Protein AF-A0A2S9DHT3-F1 (afdb_monomer_lite)

Secondary structure (DSSP, 8-state):
----PPPP--------PPPPPP-TT--HHHHHHHHHHHHHH--SS-TTSTTSEEEEE--TTTTEES-HHHHHHHHHHHHT-----HHHHHHHHHTTSPPSBPPTT-B-TTS-B-BHHHHHHHHHHHHHHHHHHBTTTTS-B-HHHHHTSHHHHHHHHHHHHHHHHHHHHH-HHHHHHHHHGGGTT-BHHHHHHHHHHHHHHHHHS--EEEEEE--GGG-TTT---EEEEEE--EE-HHHHHHHHHHHHTTEEEEEEEEEEHHHHHHHHS-GGGS----GGGEEEE-EEE-TTSBEEEEEPTTS--SSTTHHHHS-TTSS-S--

pLDDT: mean 91.77, std 15.17, range [30.3, 98.94]

Sequence (323 aa):
MGSLVFPAAATSSASSTATTLERGNWAPRNFEAINALIAKHSSGNSPDDAAAAYAVFDWDNTSIINDVTDKLFLYQIDHLAYRLTPEEFAQNLVGTVPGGLFKESIVNDAKQRVSLEDIAADISADYTYLHANYQGLAGTKTLEEITSSPQFQDFKAKLYFLFEAIIDTHGKEIAYPWEIFFVDNMTEEEFRVLAQDSIRHQMGAEISKHAAQSPASLRGRAGVVSISYADGMRTVPEIYNLMHTFLDNGIDVYVVSAGFEPLVEAIASSPDYAYNVPVDKVFGLRLEQDPNGAYLPEYKKDYPFTYGSGKTGTHPQGNFRQA

Foldseek 3Di:
DDDDDDDDPPPPPPPPDQDAADPPPDDPVRSVVLRVVLVVQQDVDFLPDPPHAADEFAFAVTQKDHDLLVLLLLLCLLQVVFPDDLVRQLCLLPVLADWDWFDQPLAAPVSHTFTSVQLSVLLSVLNNVLQCDDPVHNHDDDSVRSCPDLSSLQNSFSVVSSLVSRCRGPNDLRNQLSSVQRLFQPFLVRVLVSLLVSQVVQQVDDFDKDKGWRDQVSLTRRGIHIDIDTTHMAGDPSSLSSQVSCSSSSYHYAYQYQHELSSSCSQCCDVVRNNNHPSLRTHYWDADADPVRGGHSHTDPPQFNSDDCSVVVVDSSDDPVPD

Radius of gyration: 24.49 Å; chains: 1; bounding box: 76×62×70 Å

Structure (mmCIF, N/CA/C/O backbone):
data_AF-A0A2S9DHT3-F1
#
_entry.id   AF-A0A2S9DHT3-F1
#
loop_
_atom_site.group_PDB
_atom_site.id
_atom_site.type_symbol
_atom_site.label_atom_id
_atom_site.label_alt_id
_atom_site.label_comp_id
_atom_site.label_asym_id
_atom_site.label_entity_id
_atom_site.label_seq_id
_atom_site.pdbx_PDB_ins_code
_atom_site.Cartn_x
_atom_site.Cartn_y
_atom_site.Cartn_z
_atom_site.occupancy
_atom_site.B_iso_or_equiv
_atom_site.auth_seq_id
_atom_site.auth_comp_id
_atom_site.auth_asym_id
_atom_site.auth_atom_id
_atom_site.pdbx_PDB_model_num
ATOM 1 N N . MET A 1 1 ? 52.725 -40.764 -48.353 1.00 45.00 1 MET A N 1
ATOM 2 C CA . MET A 1 1 ? 52.570 -39.443 -47.712 1.00 45.00 1 MET A CA 1
ATOM 3 C C . MET A 1 1 ? 51.546 -38.660 -48.510 1.00 45.00 1 MET A C 1
ATOM 5 O O . MET A 1 1 ? 51.807 -38.369 -49.666 1.00 45.00 1 MET A O 1
ATOM 9 N N . GLY A 1 2 ? 50.376 -38.404 -47.935 1.00 35.72 2 GLY A N 1
ATOM 10 C CA . GLY A 1 2 ? 49.313 -37.616 -48.556 1.00 35.72 2 GLY A CA 1
ATOM 11 C C . GLY A 1 2 ? 48.426 -37.074 -47.446 1.00 35.72 2 GLY A C 1
ATOM 12 O O . GLY A 1 2 ? 47.553 -37.785 -46.962 1.00 35.72 2 GLY A O 1
ATOM 13 N N . SER A 1 3 ? 48.739 -35.868 -46.972 1.00 35.28 3 SER A N 1
ATOM 14 C CA . SER A 1 3 ? 47.975 -35.187 -45.927 1.00 35.28 3 SER A CA 1
ATOM 15 C C . SER A 1 3 ? 46.661 -34.677 -46.509 1.00 35.28 3 SER A C 1
ATOM 17 O O . SER A 1 3 ? 46.666 -33.834 -47.404 1.00 35.28 3 SER A O 1
ATOM 19 N N . LEU A 1 4 ? 45.543 -35.185 -45.995 1.00 38.16 4 LEU A N 1
ATOM 20 C CA . LEU A 1 4 ? 44.221 -34.607 -46.210 1.00 38.16 4 LEU A CA 1
ATOM 21 C C . LEU A 1 4 ? 44.084 -33.378 -45.307 1.00 38.16 4 LEU A C 1
ATOM 23 O O . LEU A 1 4 ? 44.137 -33.480 -44.083 1.00 38.16 4 LEU A O 1
ATOM 27 N N . VAL A 1 5 ? 43.957 -32.213 -45.936 1.00 41.78 5 VAL A N 1
ATOM 28 C CA . VAL A 1 5 ? 43.677 -30.930 -45.289 1.00 41.78 5 VAL A CA 1
ATOM 29 C C . VAL A 1 5 ? 42.165 -30.832 -45.094 1.00 41.78 5 VAL A C 1
ATOM 31 O O . VAL A 1 5 ? 41.418 -30.853 -46.070 1.00 41.78 5 VAL A O 1
ATOM 34 N N . PHE A 1 6 ? 41.708 -30.734 -43.846 1.00 38.19 6 PHE A N 1
ATOM 35 C CA . PHE A 1 6 ? 40.321 -30.376 -43.543 1.00 38.19 6 PHE A CA 1
ATOM 36 C C . PHE A 1 6 ? 40.137 -28.861 -43.716 1.00 38.19 6 PHE A C 1
ATOM 38 O O . PHE A 1 6 ? 40.994 -28.101 -43.254 1.00 38.19 6 PHE A O 1
ATOM 45 N N . PRO A 1 7 ? 39.054 -28.389 -44.359 1.00 41.50 7 PRO A N 1
ATOM 46 C CA . PRO A 1 7 ? 38.774 -26.965 -44.425 1.00 41.50 7 PRO A CA 1
ATOM 47 C C . PRO A 1 7 ? 38.368 -26.469 -43.033 1.00 41.50 7 PRO A C 1
ATOM 49 O O . PRO A 1 7 ? 37.571 -27.100 -42.339 1.00 41.50 7 PRO A O 1
ATOM 52 N N . ALA A 1 8 ? 38.939 -25.337 -42.626 1.00 42.22 8 ALA A N 1
ATOM 53 C CA . ALA A 1 8 ? 38.552 -24.641 -41.410 1.00 42.22 8 ALA A CA 1
ATOM 54 C C . ALA A 1 8 ? 37.068 -24.256 -41.494 1.00 42.22 8 ALA A C 1
ATOM 56 O O . ALA A 1 8 ? 36.639 -23.617 -42.457 1.00 42.22 8 ALA A O 1
ATOM 57 N N . ALA A 1 9 ? 36.289 -24.656 -40.489 1.00 42.72 9 ALA A N 1
ATOM 58 C CA . ALA A 1 9 ? 34.923 -24.191 -40.322 1.00 42.72 9 ALA A CA 1
ATOM 59 C C . ALA A 1 9 ? 34.954 -22.672 -40.114 1.00 42.72 9 ALA A C 1
ATOM 61 O O . ALA A 1 9 ? 35.518 -22.182 -39.137 1.00 42.72 9 ALA A O 1
ATOM 62 N N . ALA A 1 10 ? 34.375 -21.930 -41.057 1.00 42.06 10 ALA A N 1
ATOM 63 C CA . ALA A 1 10 ? 34.116 -20.513 -40.885 1.00 42.06 10 ALA A CA 1
ATOM 64 C C . ALA A 1 10 ? 33.125 -20.354 -39.726 1.00 42.06 10 ALA A C 1
ATOM 66 O O . ALA A 1 10 ? 31.969 -20.770 -39.821 1.00 42.06 10 ALA A O 1
ATOM 67 N N . THR A 1 11 ? 33.583 -19.777 -38.619 1.00 40.53 11 THR A N 1
ATOM 68 C CA . THR A 1 11 ? 32.707 -19.292 -37.560 1.00 40.53 11 THR A CA 1
ATOM 69 C C . THR A 1 11 ? 31.872 -18.152 -38.131 1.00 40.53 11 THR A C 1
ATOM 71 O O . THR A 1 11 ? 32.338 -17.030 -38.309 1.00 40.53 11 THR A O 1
ATOM 74 N N . SER A 1 12 ? 30.621 -18.463 -38.455 1.00 39.94 12 SER A N 1
ATOM 75 C CA . SER A 1 12 ? 29.569 -17.475 -38.651 1.00 39.94 12 SER A CA 1
ATOM 76 C C . SER A 1 12 ? 29.395 -16.717 -37.335 1.00 39.94 12 SER A C 1
ATOM 78 O O . SER A 1 12 ? 28.713 -17.200 -36.432 1.00 39.94 12 SER A O 1
ATOM 80 N N . SER A 1 13 ? 30.004 -15.539 -37.206 1.00 42.75 13 SER A N 1
ATOM 81 C CA . SER A 1 13 ? 29.553 -14.557 -36.225 1.00 42.75 13 SER A CA 1
ATOM 82 C C . SER A 1 13 ? 28.155 -14.120 -36.653 1.00 42.75 13 SER A C 1
ATOM 84 O O . SER A 1 13 ? 28.008 -13.290 -37.554 1.00 42.75 13 SER A O 1
ATOM 86 N N . ALA A 1 14 ? 27.127 -14.728 -36.064 1.00 43.25 14 ALA A N 1
ATOM 87 C CA . ALA A 1 14 ? 25.782 -14.198 -36.164 1.00 43.25 14 ALA A CA 1
ATOM 88 C C . ALA A 1 14 ? 25.830 -12.785 -35.572 1.00 43.25 14 ALA A C 1
ATOM 90 O O . ALA A 1 14 ? 25.996 -12.609 -34.369 1.00 43.25 14 ALA A O 1
ATOM 91 N N . SER A 1 15 ? 25.764 -11.772 -36.433 1.00 44.31 15 SER A N 1
ATOM 92 C CA . SER A 1 15 ? 25.418 -10.426 -36.005 1.00 44.31 15 SER A CA 1
ATOM 93 C C . SER A 1 15 ? 23.963 -10.513 -35.564 1.00 44.31 15 SER A C 1
ATOM 95 O O . SER A 1 15 ? 23.058 -10.452 -36.394 1.00 44.31 15 SER A O 1
ATOM 97 N N . SER A 1 16 ? 23.734 -10.766 -34.274 1.00 53.56 16 SER A N 1
ATOM 98 C CA . SER A 1 16 ? 22.411 -10.602 -33.690 1.00 53.56 16 SER A CA 1
ATOM 99 C C . SER A 1 16 ? 22.098 -9.114 -33.775 1.00 53.56 16 SER A C 1
ATOM 101 O O . SER A 1 16 ? 22.696 -8.294 -33.078 1.00 53.56 16 SER A O 1
ATOM 103 N N . THR A 1 17 ? 21.231 -8.737 -34.706 1.00 61.59 17 THR A N 1
ATOM 104 C CA . THR A 1 17 ? 20.654 -7.397 -34.716 1.00 61.59 17 THR A CA 1
ATOM 105 C C . THR A 1 17 ? 19.942 -7.204 -33.384 1.00 61.59 17 THR A C 1
ATOM 107 O O . THR A 1 17 ? 19.055 -7.995 -33.073 1.00 61.59 17 THR A O 1
ATOM 110 N N . ALA A 1 18 ? 20.364 -6.202 -32.610 1.00 70.12 18 ALA A N 1
ATOM 111 C CA . ALA A 1 18 ? 19.770 -5.869 -31.320 1.00 70.12 18 ALA A CA 1
ATOM 112 C C . ALA A 1 18 ? 18.237 -5.807 -31.429 1.00 70.12 18 ALA A C 1
ATOM 114 O O . ALA A 1 18 ? 17.707 -5.145 -32.332 1.00 70.12 18 ALA A O 1
ATOM 115 N N . THR A 1 19 ? 17.528 -6.499 -30.533 1.00 82.12 19 THR A N 1
ATOM 116 C CA . THR A 1 19 ? 16.064 -6.428 -30.467 1.00 82.12 19 THR A CA 1
ATOM 117 C C . THR A 1 19 ? 15.678 -4.981 -30.181 1.00 82.12 19 THR A C 1
ATOM 119 O O . THR A 1 19 ? 16.232 -4.343 -29.287 1.00 82.12 19 THR A O 1
ATOM 122 N N . THR A 1 20 ? 14.780 -4.429 -30.992 1.00 87.25 20 THR A N 1
ATOM 123 C CA . THR A 1 20 ? 14.405 -3.013 -30.923 1.00 87.25 20 THR A CA 1
ATOM 124 C C . THR A 1 20 ? 13.173 -2.843 -30.044 1.00 87.25 20 THR A C 1
ATOM 126 O O . THR A 1 20 ? 12.223 -3.613 -30.173 1.00 87.25 20 THR A O 1
ATOM 129 N N . LEU A 1 21 ? 13.178 -1.808 -29.203 1.00 95.88 21 LEU A N 1
ATOM 130 C CA . LEU A 1 21 ? 12.042 -1.439 -28.358 1.00 95.88 21 LEU A CA 1
ATOM 131 C C . LEU A 1 21 ? 10.796 -1.163 -29.215 1.00 95.88 21 LEU A C 1
ATOM 133 O O . LEU A 1 21 ? 10.888 -0.499 -30.254 1.00 95.88 21 LEU A O 1
ATOM 137 N N . GLU A 1 22 ? 9.618 -1.595 -28.769 1.00 96.44 22 GLU A N 1
ATOM 138 C CA . GLU A 1 22 ? 8.372 -1.251 -29.453 1.00 96.44 22 GLU A CA 1
ATOM 139 C C . GLU A 1 22 ? 8.061 0.246 -29.332 1.00 96.44 22 GLU A C 1
ATOM 141 O O . GLU A 1 22 ? 8.331 0.897 -28.320 1.00 96.44 22 GLU A O 1
ATOM 146 N N . ARG A 1 23 ? 7.461 0.831 -30.380 1.00 95.75 23 ARG A N 1
ATOM 147 C CA . ARG A 1 23 ? 7.225 2.283 -30.421 1.00 95.75 23 ARG A CA 1
ATOM 148 C C . ARG A 1 23 ? 6.344 2.763 -29.266 1.00 95.75 23 ARG A C 1
ATOM 150 O O . ARG A 1 23 ? 6.659 3.816 -28.701 1.00 95.75 23 ARG A O 1
ATOM 157 N N . GLY A 1 24 ? 5.269 2.026 -28.965 1.00 95.31 24 GLY A N 1
ATOM 158 C CA . GLY A 1 24 ? 4.274 2.353 -27.938 1.00 95.31 24 GLY A CA 1
ATOM 159 C C . GLY A 1 24 ? 3.865 3.831 -27.920 1.00 95.31 24 GLY A C 1
ATOM 160 O O . GLY A 1 24 ? 3.884 4.515 -28.949 1.00 95.31 24 GLY A O 1
ATOM 161 N N . ASN A 1 25 ? 3.566 4.342 -26.726 1.00 97.50 25 ASN A N 1
ATOM 162 C CA . ASN A 1 25 ? 3.315 5.762 -26.468 1.00 97.50 25 ASN A CA 1
ATOM 163 C C . ASN A 1 25 ? 4.552 6.531 -25.971 1.00 97.50 25 ASN A C 1
ATOM 165 O O . ASN A 1 25 ? 4.426 7.632 -25.432 1.00 97.50 25 ASN A O 1
ATOM 169 N N . TRP A 1 26 ? 5.766 5.998 -26.154 1.00 98.00 26 TRP A N 1
ATOM 170 C CA . TRP A 1 26 ? 6.989 6.686 -25.734 1.00 98.00 26 TRP A CA 1
ATOM 171 C C . TRP A 1 26 ? 7.091 8.092 -26.353 1.00 98.00 26 TRP A C 1
ATOM 173 O O . TRP A 1 26 ? 6.841 8.290 -27.548 1.00 98.00 26 TRP A O 1
ATOM 183 N N . ALA A 1 27 ? 7.537 9.089 -25.587 1.00 98.06 27 ALA A N 1
ATOM 184 C CA . ALA A 1 27 ? 7.920 10.373 -26.175 1.00 98.06 27 ALA A CA 1
ATOM 185 C C . ALA A 1 27 ? 9.056 10.148 -27.200 1.00 98.06 27 ALA A C 1
ATOM 187 O O . ALA A 1 27 ? 9.973 9.381 -26.891 1.00 98.06 27 ALA A O 1
ATOM 188 N N . PRO A 1 28 ? 9.055 10.797 -28.386 1.00 97.75 28 PRO A N 1
ATOM 189 C CA . PRO A 1 28 ? 10.033 10.512 -29.445 1.00 97.75 28 PRO A CA 1
ATOM 190 C C . PRO A 1 28 ? 11.491 10.539 -28.967 1.00 97.75 28 PRO A C 1
ATOM 192 O O . PRO A 1 28 ? 12.249 9.609 -29.218 1.00 97.75 28 PRO A O 1
ATOM 195 N N . ARG A 1 29 ? 11.848 11.552 -28.168 1.00 98.06 29 ARG A N 1
ATOM 196 C CA . ARG A 1 29 ? 13.190 11.684 -27.588 1.00 98.06 29 ARG A CA 1
ATOM 197 C C . ARG A 1 29 ? 13.554 10.531 -26.644 1.00 98.06 29 ARG A C 1
ATOM 199 O O . ARG A 1 29 ? 14.702 10.101 -26.642 1.00 98.06 29 ARG A O 1
ATOM 206 N N . ASN A 1 30 ? 12.606 10.046 -25.840 1.00 97.56 30 ASN A N 1
ATOM 207 C CA . ASN A 1 30 ? 12.852 8.937 -24.914 1.00 97.56 30 ASN A CA 1
ATOM 208 C C . ASN A 1 30 ? 13.044 7.635 -25.689 1.00 97.56 30 ASN A C 1
ATOM 210 O O . ASN A 1 30 ? 13.981 6.899 -25.410 1.00 97.56 30 ASN A O 1
ATOM 214 N N . PHE A 1 31 ? 12.213 7.399 -26.706 1.00 97.88 31 PHE A N 1
ATOM 215 C CA . PHE A 1 31 ? 12.336 6.237 -27.581 1.00 97.88 31 PHE A CA 1
ATOM 216 C C . PHE A 1 31 ? 13.717 6.168 -28.254 1.00 97.88 31 PHE A C 1
ATOM 218 O O . PHE A 1 31 ? 14.374 5.129 -28.224 1.00 97.88 31 PHE A O 1
ATOM 225 N N . GLU A 1 32 ? 14.190 7.283 -28.819 1.00 96.88 32 GLU A N 1
ATOM 226 C CA . GLU A 1 32 ? 15.522 7.367 -29.434 1.00 96.88 32 GLU A CA 1
ATOM 227 C C . GLU A 1 32 ? 16.643 7.131 -28.414 1.00 96.88 32 GLU A C 1
ATOM 229 O O . GLU A 1 32 ? 17.561 6.351 -28.668 1.00 96.88 32 GLU A O 1
ATOM 234 N N . ALA A 1 33 ? 16.557 7.769 -27.243 1.00 97.44 33 ALA A N 1
ATOM 235 C CA . ALA A 1 33 ? 17.568 7.639 -26.199 1.00 97.44 33 ALA A CA 1
ATOM 236 C C . ALA A 1 33 ? 17.661 6.208 -25.645 1.00 97.44 33 ALA A C 1
ATOM 238 O O . ALA A 1 33 ? 18.766 5.706 -25.447 1.00 97.44 33 ALA A O 1
ATOM 239 N N . ILE A 1 34 ? 16.523 5.542 -25.429 1.00 97.38 34 ILE A N 1
ATOM 240 C CA . ILE A 1 34 ? 16.481 4.166 -24.923 1.00 97.38 34 ILE A CA 1
ATOM 241 C C . ILE A 1 34 ? 17.065 3.197 -25.957 1.00 97.38 34 ILE A C 1
ATOM 243 O O . ILE A 1 34 ? 17.921 2.390 -25.610 1.00 97.38 34 ILE A O 1
ATOM 247 N N . ASN A 1 35 ? 16.693 3.311 -27.236 1.00 96.44 35 ASN A N 1
ATOM 248 C CA . ASN A 1 35 ? 17.276 2.460 -28.279 1.00 96.44 35 ASN A CA 1
ATOM 249 C C . ASN A 1 35 ? 18.788 2.685 -28.438 1.00 96.44 35 ASN A C 1
ATOM 251 O O . ASN A 1 35 ? 19.538 1.728 -28.628 1.00 96.44 35 ASN A O 1
ATOM 255 N N . ALA A 1 36 ? 19.263 3.928 -28.306 1.00 95.50 36 ALA A N 1
ATOM 256 C CA . ALA A 1 36 ? 20.696 4.214 -28.300 1.00 95.50 36 ALA A CA 1
ATOM 257 C C . ALA A 1 36 ? 21.413 3.589 -27.087 1.00 95.50 36 ALA A C 1
ATOM 259 O O . ALA A 1 36 ? 22.537 3.105 -27.225 1.00 95.50 36 ALA A O 1
ATOM 260 N N . LEU A 1 37 ? 20.770 3.571 -25.913 1.00 95.75 37 LEU A N 1
ATOM 261 C CA . LEU A 1 37 ? 21.280 2.900 -24.716 1.00 95.75 37 LEU A CA 1
ATOM 262 C C . LEU A 1 37 ? 21.372 1.382 -24.929 1.00 95.75 37 LEU A C 1
ATOM 264 O O . LEU A 1 37 ? 22.429 0.811 -24.667 1.00 95.75 37 LEU A O 1
ATOM 268 N N . ILE A 1 38 ? 20.322 0.756 -25.471 1.00 95.00 38 ILE A N 1
ATOM 269 C CA . ILE A 1 38 ? 20.299 -0.680 -25.798 1.00 95.00 38 ILE A CA 1
ATOM 270 C C . ILE A 1 38 ? 21.429 -1.017 -26.769 1.00 95.00 38 ILE A C 1
ATOM 272 O O . ILE A 1 38 ? 22.255 -1.877 -26.480 1.00 95.00 38 ILE A O 1
ATOM 276 N N . ALA A 1 39 ? 21.537 -0.289 -27.883 1.00 93.56 39 ALA A N 1
ATOM 277 C CA . ALA A 1 39 ? 22.569 -0.535 -28.888 1.00 93.56 39 ALA A CA 1
ATOM 278 C C . ALA A 1 39 ? 23.996 -0.389 -28.330 1.00 93.56 39 ALA A C 1
ATOM 280 O O . ALA A 1 39 ? 24.906 -1.092 -28.761 1.00 93.56 39 ALA A O 1
ATOM 281 N N . LYS A 1 40 ? 24.199 0.522 -27.370 1.00 93.81 40 LYS A N 1
ATOM 282 C CA . LYS A 1 40 ? 25.499 0.747 -26.730 1.00 93.81 40 LYS A CA 1
ATOM 283 C C . LYS A 1 40 ? 25.888 -0.365 -25.750 1.00 93.81 40 LYS A C 1
ATOM 285 O O . LYS A 1 40 ? 27.079 -0.633 -25.609 1.00 93.81 40 LYS A O 1
ATOM 290 N N . HIS A 1 41 ? 24.918 -0.943 -25.043 1.00 92.44 41 HIS A N 1
ATOM 291 C CA . HIS A 1 41 ? 25.158 -1.879 -23.937 1.00 92.44 41 HIS A CA 1
ATOM 292 C C . HIS A 1 41 ? 24.807 -3.338 -24.256 1.00 92.44 41 HIS A C 1
ATOM 294 O O . HIS A 1 41 ? 25.155 -4.218 -23.473 1.00 92.44 41 HIS A O 1
ATOM 300 N N . SER A 1 42 ? 24.192 -3.600 -25.412 1.00 89.06 42 SER A N 1
ATOM 301 C CA . SER A 1 42 ? 23.973 -4.945 -25.937 1.00 89.06 42 SER A CA 1
ATOM 302 C C . SER A 1 42 ? 25.304 -5.682 -26.045 1.00 89.06 42 SER A C 1
ATOM 304 O O . SER A 1 42 ? 26.200 -5.261 -26.780 1.00 89.06 42 SER A O 1
ATOM 306 N N . SER A 1 43 ? 25.435 -6.786 -25.316 1.00 79.12 43 SER A N 1
ATOM 307 C CA . SER A 1 43 ? 26.715 -7.486 -25.170 1.00 79.12 43 SER A CA 1
ATOM 308 C C . SER A 1 43 ? 26.745 -8.867 -25.830 1.00 79.12 43 SER A C 1
ATOM 310 O O . SER A 1 43 ? 27.815 -9.463 -25.928 1.00 79.12 43 SER A O 1
ATOM 312 N N . GLY A 1 44 ? 25.599 -9.375 -26.306 1.00 76.12 44 GLY A N 1
ATOM 313 C CA . GLY A 1 44 ? 25.459 -10.745 -26.824 1.00 76.12 44 GLY A CA 1
ATOM 314 C C . GLY A 1 44 ? 25.661 -11.841 -25.765 1.00 76.12 44 GLY A C 1
ATOM 315 O O . GLY A 1 44 ? 25.547 -13.021 -26.090 1.00 76.12 44 GLY A O 1
ATOM 316 N N . ASN A 1 45 ? 25.964 -11.451 -24.524 1.00 79.44 45 ASN A N 1
ATOM 317 C CA . ASN A 1 45 ? 26.048 -12.315 -23.355 1.00 79.44 45 ASN A CA 1
ATOM 318 C C . ASN A 1 45 ? 24.643 -12.657 -22.843 1.00 79.44 45 ASN A C 1
ATOM 320 O O . ASN A 1 45 ? 23.665 -11.991 -23.193 1.00 79.44 45 ASN A O 1
ATOM 324 N N . SER A 1 46 ? 24.556 -13.664 -21.974 1.00 86.19 46 SER A N 1
ATOM 325 C CA . SER A 1 46 ? 23.343 -13.883 -21.188 1.00 86.19 46 SER A CA 1
ATOM 326 C C . SER A 1 46 ? 23.125 -12.688 -20.250 1.00 86.19 46 SER A C 1
ATOM 328 O O . SER A 1 46 ? 24.108 -12.188 -19.696 1.00 86.19 46 SER A O 1
ATOM 330 N N . PRO A 1 47 ? 21.881 -12.234 -20.006 1.00 84.19 47 PRO A N 1
ATOM 331 C CA . PRO A 1 47 ? 21.623 -11.219 -18.983 1.00 84.19 47 PRO A CA 1
ATOM 332 C C . PRO A 1 47 ? 22.081 -11.663 -17.581 1.00 84.19 47 PRO A C 1
ATOM 334 O O . PRO A 1 47 ? 22.409 -10.815 -16.765 1.00 84.19 47 PRO A O 1
ATOM 337 N N . ASP A 1 48 ? 22.197 -12.969 -17.317 1.00 84.25 48 ASP A N 1
ATOM 338 C CA . ASP A 1 48 ? 22.691 -13.499 -16.034 1.00 84.25 48 ASP A CA 1
ATOM 339 C C . ASP A 1 48 ? 24.228 -13.491 -15.899 1.00 84.25 48 ASP A C 1
ATOM 341 O O . ASP A 1 48 ? 24.772 -13.850 -14.848 1.00 84.25 48 ASP A O 1
ATOM 345 N N . ASP A 1 49 ? 24.963 -13.128 -16.956 1.00 85.12 49 ASP A N 1
ATOM 346 C CA . ASP A 1 49 ? 26.422 -13.086 -16.905 1.00 85.12 49 ASP A CA 1
ATOM 347 C C . ASP A 1 49 ? 26.904 -11.932 -16.017 1.00 85.12 49 ASP A C 1
ATOM 349 O O . ASP A 1 49 ? 26.481 -10.789 -16.154 1.00 85.12 49 ASP A O 1
ATOM 353 N N . ALA A 1 50 ? 27.896 -12.184 -15.157 1.00 81.50 50 ALA A N 1
ATOM 354 C CA . ALA A 1 50 ? 28.432 -11.166 -14.241 1.00 81.50 50 ALA A CA 1
ATOM 355 C C . ALA A 1 50 ? 29.018 -9.922 -14.947 1.00 81.50 50 ALA A C 1
ATOM 357 O O . ALA A 1 50 ? 29.200 -8.880 -14.323 1.00 81.50 50 ALA A O 1
ATOM 358 N N . ALA A 1 51 ? 29.345 -10.038 -16.238 1.00 82.94 51 ALA A N 1
ATOM 359 C CA . ALA A 1 51 ? 29.836 -8.943 -17.071 1.00 82.94 51 ALA A CA 1
ATOM 360 C C . ALA A 1 51 ? 28.725 -8.223 -17.863 1.00 82.94 51 ALA A C 1
ATOM 362 O O . ALA A 1 51 ? 29.027 -7.263 -18.576 1.00 82.94 51 ALA A O 1
ATOM 363 N N . ALA A 1 52 ? 27.473 -8.685 -17.780 1.00 88.19 52 ALA A N 1
ATOM 364 C CA . ALA A 1 52 ? 26.336 -8.042 -18.421 1.00 88.19 52 ALA A CA 1
ATOM 365 C C . ALA A 1 52 ? 26.079 -6.660 -17.802 1.00 88.19 52 ALA A C 1
ATOM 367 O O . ALA A 1 52 ? 26.276 -6.429 -16.605 1.00 88.19 52 ALA A O 1
ATOM 368 N N . ALA A 1 53 ? 25.640 -5.716 -18.637 1.00 93.62 53 ALA A N 1
ATOM 369 C CA . ALA A 1 53 ? 25.057 -4.481 -18.127 1.00 93.62 53 ALA A CA 1
ATOM 370 C C . ALA A 1 53 ? 23.727 -4.806 -17.436 1.00 93.62 53 ALA A C 1
ATOM 372 O O . ALA A 1 53 ? 23.102 -5.806 -17.767 1.00 93.62 53 ALA A O 1
ATOM 373 N N . TYR A 1 54 ? 23.269 -3.950 -16.525 1.00 94.50 54 TYR A N 1
ATOM 374 C CA . TYR A 1 54 ? 21.965 -4.109 -15.888 1.00 94.50 54 TYR A CA 1
ATOM 375 C C . TYR A 1 54 ? 21.213 -2.781 -15.805 1.00 94.50 54 TYR A C 1
ATOM 377 O O . TYR A 1 54 ? 21.811 -1.700 -15.824 1.00 94.50 54 TYR A O 1
ATOM 385 N N . ALA A 1 55 ? 19.895 -2.875 -15.687 1.00 95.75 55 ALA A N 1
ATOM 386 C CA . ALA A 1 55 ? 18.983 -1.781 -15.418 1.00 95.75 55 ALA A CA 1
ATOM 387 C C . ALA A 1 55 ? 18.202 -2.059 -14.131 1.00 95.75 55 ALA A C 1
ATOM 389 O O . ALA A 1 55 ? 17.877 -3.203 -13.818 1.00 95.75 55 ALA A O 1
ATOM 390 N N . VAL A 1 56 ? 17.902 -0.997 -13.388 1.00 96.19 56 VAL A N 1
ATOM 391 C CA . VAL A 1 56 ? 17.104 -1.063 -12.162 1.00 96.19 56 VAL A CA 1
ATOM 392 C C . VAL A 1 56 ? 15.850 -0.232 -12.360 1.00 96.19 56 VAL A C 1
ATOM 394 O O . VAL A 1 56 ? 15.935 0.925 -12.777 1.00 96.19 56 VAL A O 1
ATOM 397 N N . PHE A 1 57 ? 14.705 -0.817 -12.037 1.00 97.69 57 PHE A N 1
ATOM 398 C CA . PHE A 1 57 ? 13.403 -0.176 -12.102 1.00 97.69 57 PHE A CA 1
ATOM 399 C C . PHE A 1 57 ? 12.825 -0.035 -10.700 1.00 97.69 57 PHE A C 1
ATOM 401 O O . PHE A 1 57 ? 12.892 -0.953 -9.886 1.00 97.69 57 PHE A O 1
ATOM 408 N N . ASP A 1 58 ? 12.234 1.123 -10.428 1.00 97.88 58 ASP A N 1
ATOM 409 C CA . ASP A 1 58 ? 11.250 1.212 -9.357 1.00 97.88 58 ASP A CA 1
ATOM 410 C C . ASP A 1 58 ? 9.949 0.533 -9.802 1.00 97.88 58 ASP A C 1
ATOM 412 O O . ASP A 1 58 ? 9.701 0.382 -11.005 1.00 97.88 58 ASP A O 1
ATOM 416 N N . TRP A 1 59 ? 9.113 0.135 -8.851 1.00 98.19 59 TRP A N 1
ATOM 417 C CA . TRP A 1 59 ? 7.866 -0.550 -9.158 1.00 98.19 59 TRP A CA 1
ATOM 418 C C . TRP A 1 59 ? 6.694 0.422 -9.256 1.00 98.19 59 TRP A C 1
ATOM 420 O O . TRP A 1 59 ? 6.219 0.737 -10.353 1.00 98.19 59 TRP A O 1
ATOM 430 N N . ASP A 1 60 ? 6.273 0.946 -8.116 1.00 97.50 60 ASP A N 1
ATOM 431 C CA . ASP A 1 60 ? 5.076 1.761 -7.979 1.00 97.50 60 ASP A CA 1
ATOM 432 C C . ASP A 1 60 ? 5.225 3.110 -8.692 1.00 97.50 60 ASP A C 1
ATOM 434 O O . ASP A 1 60 ? 6.267 3.769 -8.627 1.00 97.50 60 ASP A O 1
ATOM 438 N N . ASN A 1 61 ? 4.195 3.506 -9.448 1.00 97.00 61 ASN A N 1
ATOM 439 C CA . ASN A 1 61 ? 4.183 4.705 -10.302 1.00 97.00 61 ASN A CA 1
ATOM 440 C C . ASN A 1 61 ? 5.362 4.842 -11.295 1.00 97.00 61 ASN A C 1
ATOM 442 O O . ASN A 1 61 ? 5.590 5.923 -11.846 1.00 97.00 61 ASN A O 1
ATOM 446 N N . THR A 1 62 ? 6.104 3.759 -11.542 1.00 97.50 62 THR A N 1
ATOM 447 C CA . THR A 1 62 ? 7.225 3.705 -12.493 1.00 97.50 62 THR A CA 1
ATOM 448 C C . THR A 1 62 ? 7.031 2.571 -13.487 1.00 97.50 62 THR A C 1
ATOM 450 O O . THR A 1 62 ? 6.991 2.808 -14.693 1.00 97.50 62 THR A O 1
ATOM 453 N N . SER A 1 63 ? 6.886 1.347 -12.980 1.00 98.50 63 SER A N 1
ATOM 454 C CA . SER A 1 63 ? 6.636 0.150 -13.781 1.00 98.50 63 SER A CA 1
ATOM 455 C C . SER A 1 63 ? 5.150 -0.116 -13.979 1.00 98.50 63 SER A C 1
ATOM 457 O O . SER A 1 63 ? 4.757 -0.605 -15.039 1.00 98.50 63 SER A O 1
ATOM 459 N N . ILE A 1 64 ? 4.328 0.249 -12.996 1.00 98.31 64 ILE A N 1
ATOM 460 C CA . ILE A 1 64 ? 2.864 0.167 -13.030 1.00 98.31 64 ILE A CA 1
ATOM 461 C C . ILE A 1 64 ? 2.230 1.554 -12.846 1.00 98.31 64 ILE A C 1
ATOM 463 O O . ILE A 1 64 ? 2.880 2.503 -12.405 1.00 98.31 64 ILE A O 1
ATOM 467 N N . ILE A 1 65 ? 0.946 1.677 -13.188 1.00 97.38 65 ILE A N 1
ATOM 468 C CA . ILE A 1 65 ? 0.122 2.836 -12.824 1.00 97.38 65 ILE A CA 1
ATOM 469 C C . ILE A 1 65 ? -0.393 2.637 -11.399 1.00 97.38 65 ILE A C 1
ATOM 471 O O . ILE A 1 65 ? -1.015 1.608 -11.127 1.00 97.38 65 ILE A O 1
ATOM 475 N N . ASN A 1 66 ? -0.230 3.666 -10.561 1.00 96.50 66 ASN A N 1
ATOM 476 C CA . ASN A 1 66 ? -0.516 3.671 -9.125 1.00 96.50 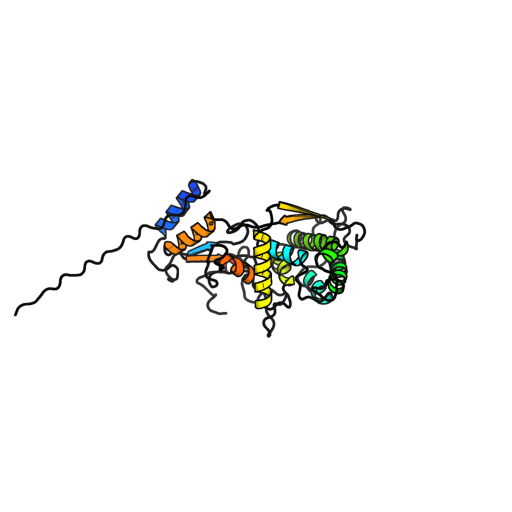66 ASN A CA 1
ATOM 477 C C . ASN A 1 66 ? 0.424 2.742 -8.332 1.00 96.50 66 ASN A C 1
ATOM 479 O O . ASN A 1 66 ? 1.485 2.360 -8.828 1.00 96.50 66 ASN A O 1
ATOM 483 N N . ASP A 1 67 ? 0.077 2.485 -7.073 1.00 96.81 67 ASP A N 1
ATOM 484 C CA . ASP A 1 67 ? 0.925 1.835 -6.075 1.00 96.81 67 ASP A CA 1
ATOM 485 C C . ASP A 1 67 ? 0.260 0.554 -5.557 1.00 96.81 67 ASP A C 1
ATOM 487 O O . ASP A 1 67 ? -0.898 0.584 -5.131 1.00 96.81 67 ASP A O 1
ATOM 491 N N . VAL A 1 68 ? 0.971 -0.572 -5.647 1.00 97.75 68 VAL A N 1
ATOM 492 C CA . VAL A 1 68 ?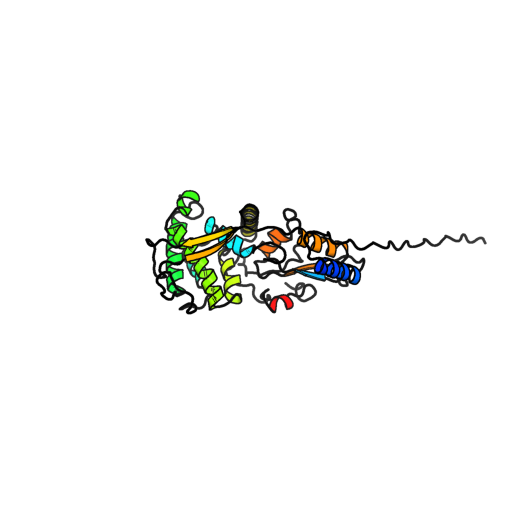 0.475 -1.896 -5.256 1.00 97.75 68 VAL A CA 1
ATOM 493 C C . VAL A 1 68 ? 0.349 -2.035 -3.737 1.00 97.75 68 VAL A C 1
ATOM 495 O O . VAL A 1 68 ? -0.553 -2.732 -3.271 1.00 97.75 68 VAL A O 1
ATOM 498 N N . THR A 1 69 ? 1.196 -1.348 -2.967 1.00 96.75 69 THR A N 1
ATOM 499 C CA . THR A 1 69 ? 1.187 -1.371 -1.498 1.00 96.75 69 THR A CA 1
ATOM 500 C C . THR A 1 69 ? -0.001 -0.574 -0.968 1.00 96.75 69 THR A C 1
ATOM 502 O O . THR A 1 69 ? -0.802 -1.132 -0.214 1.00 96.75 69 THR A O 1
ATOM 505 N N . ASP A 1 70 ? -0.235 0.639 -1.488 1.00 96.31 70 ASP A N 1
ATOM 506 C CA . ASP A 1 70 ? -1.446 1.422 -1.182 1.00 96.31 70 ASP A CA 1
ATOM 507 C C . ASP A 1 70 ? -2.721 0.608 -1.488 1.00 96.31 70 ASP A C 1
ATOM 509 O O . ASP A 1 70 ? -3.732 0.678 -0.786 1.00 96.31 70 ASP A O 1
ATOM 513 N N . LYS A 1 71 ? -2.694 -0.156 -2.587 1.00 97.56 71 LYS A N 1
ATOM 514 C CA . LYS A 1 71 ? -3.819 -0.978 -3.060 1.00 97.56 71 LYS A CA 1
ATOM 515 C C . LYS A 1 71 ? -4.065 -2.193 -2.183 1.00 97.56 71 LYS A C 1
ATOM 517 O O . LYS A 1 71 ? -5.229 -2.507 -1.928 1.00 97.56 71 LYS A O 1
ATOM 522 N N . LEU A 1 72 ? -3.009 -2.825 -1.678 1.00 98.44 72 LEU A N 1
ATOM 523 C CA . LEU A 1 72 ? -3.118 -3.836 -0.634 1.00 98.44 72 LEU A CA 1
ATOM 524 C C . LEU A 1 72 ? -3.713 -3.244 0.645 1.00 98.44 72 LEU A C 1
ATOM 526 O O . LEU A 1 72 ? -4.647 -3.833 1.183 1.00 98.44 72 LEU A O 1
ATOM 530 N N . PHE A 1 73 ? -3.233 -2.084 1.094 1.00 98.19 73 PHE A N 1
ATOM 531 C CA . PHE A 1 73 ? -3.735 -1.441 2.306 1.00 98.19 73 PHE A CA 1
ATOM 532 C C . PHE A 1 73 ? -5.239 -1.152 2.204 1.00 98.19 73 PHE A C 1
ATOM 534 O O . PHE A 1 73 ? -6.019 -1.549 3.073 1.00 98.19 73 PHE A O 1
ATOM 541 N N . LEU A 1 74 ? -5.680 -0.568 1.084 1.00 97.56 74 LEU A N 1
ATOM 542 C CA . LEU A 1 74 ? -7.101 -0.362 0.804 1.00 97.56 74 LEU A CA 1
ATOM 543 C C . LEU A 1 74 ? -7.885 -1.679 0.741 1.00 97.56 74 LEU A C 1
ATOM 545 O O . LEU A 1 74 ? -8.968 -1.775 1.317 1.00 97.56 74 LEU A O 1
ATOM 549 N N . TYR A 1 75 ? -7.338 -2.703 0.082 1.00 98.56 75 TYR A N 1
ATOM 550 C CA . TYR A 1 75 ? -7.983 -4.010 -0.019 1.00 98.56 75 TYR A CA 1
ATOM 551 C C . TYR A 1 75 ? -8.176 -4.658 1.357 1.00 98.56 75 TYR A C 1
ATOM 553 O O . TYR A 1 75 ? -9.264 -5.160 1.645 1.00 98.56 75 TYR A O 1
ATOM 561 N N . GLN A 1 76 ? -7.160 -4.611 2.225 1.00 98.56 76 GLN A N 1
ATOM 562 C CA . GLN A 1 76 ? -7.248 -5.133 3.587 1.00 98.56 76 GLN A CA 1
ATOM 563 C C . GLN A 1 76 ? -8.313 -4.409 4.404 1.00 98.56 76 GLN A C 1
ATOM 565 O O . GLN A 1 76 ? -9.088 -5.074 5.092 1.00 98.56 76 GLN A O 1
ATOM 570 N N . ILE A 1 77 ? -8.394 -3.080 4.281 1.00 98.44 77 ILE A N 1
ATOM 571 C CA . ILE A 1 77 ? -9.447 -2.287 4.921 1.00 98.44 77 ILE A CA 1
ATOM 572 C C . ILE A 1 77 ? -10.815 -2.753 4.430 1.00 98.44 77 ILE A C 1
ATOM 574 O O . ILE A 1 77 ? -11.663 -3.100 5.247 1.00 98.44 77 ILE A O 1
ATOM 578 N N . ASP A 1 78 ? -11.012 -2.829 3.113 1.00 98.06 78 ASP A N 1
ATOM 579 C CA . ASP A 1 78 ? -12.315 -3.121 2.511 1.00 98.06 78 ASP A CA 1
ATOM 580 C C . ASP A 1 78 ? -12.805 -4.556 2.711 1.00 98.06 78 ASP A C 1
ATOM 582 O O . ASP A 1 78 ? -14.012 -4.800 2.699 1.00 98.06 78 ASP A O 1
ATOM 586 N N . HIS A 1 79 ? -11.890 -5.492 2.958 1.00 98.62 79 HIS A N 1
ATOM 587 C CA . HIS A 1 79 ? -12.207 -6.907 3.163 1.00 98.62 79 HIS A CA 1
ATOM 588 C C . HIS A 1 79 ? -12.020 -7.366 4.614 1.00 98.62 79 HIS A C 1
ATOM 590 O O . HIS A 1 79 ? -12.297 -8.529 4.924 1.00 98.62 79 HIS A O 1
ATOM 596 N N . LEU A 1 80 ? -11.570 -6.466 5.500 1.00 98.50 80 LEU A N 1
ATOM 597 C CA . LEU A 1 80 ? -11.160 -6.763 6.876 1.00 98.50 80 LEU A CA 1
ATOM 598 C C . LEU A 1 80 ? -10.196 -7.961 6.935 1.00 98.50 80 LEU A C 1
ATOM 600 O O . LEU A 1 80 ? -10.338 -8.856 7.771 1.00 98.50 80 LEU A O 1
ATOM 604 N N . ALA A 1 81 ? -9.244 -7.996 6.001 1.00 98.31 81 ALA A N 1
ATOM 605 C CA . ALA A 1 81 ? -8.329 -9.115 5.800 1.00 98.31 81 ALA A CA 1
ATOM 606 C C . ALA A 1 81 ? -7.135 -9.025 6.763 1.00 98.31 81 ALA A C 1
ATOM 608 O O . ALA A 1 81 ? -6.019 -8.675 6.374 1.00 98.31 81 ALA A O 1
ATOM 609 N N . TYR A 1 82 ? -7.399 -9.330 8.034 1.00 98.31 82 TYR A N 1
ATOM 610 C CA . TYR A 1 82 ? -6.436 -9.246 9.132 1.00 98.31 82 TYR A CA 1
ATOM 611 C C . TYR A 1 82 ? -6.378 -10.557 9.927 1.00 98.31 82 TYR A C 1
ATOM 613 O O . TYR A 1 82 ? -7.380 -11.257 10.076 1.00 98.31 82 TYR A O 1
ATOM 621 N N . ARG A 1 83 ? -5.203 -10.868 10.487 1.00 98.06 83 ARG A N 1
ATOM 622 C CA . ARG A 1 83 ? -4.980 -11.976 11.440 1.00 98.06 83 ARG A CA 1
ATOM 623 C C . ARG A 1 83 ? -4.735 -11.468 12.866 1.00 98.06 83 ARG A C 1
ATOM 625 O O . ARG A 1 83 ? -4.040 -12.102 13.652 1.00 98.06 83 ARG A O 1
ATOM 632 N N . LEU A 1 84 ? -5.316 -10.315 13.190 1.00 98.56 84 LEU A N 1
ATOM 633 C CA . LEU A 1 84 ? -5.029 -9.576 14.414 1.00 98.56 84 LEU A CA 1
ATOM 634 C C . LEU A 1 84 ? -6.233 -9.558 15.349 1.00 98.56 84 LEU A C 1
ATOM 636 O O . LEU A 1 84 ? -7.341 -9.187 14.948 1.00 98.56 84 LEU A O 1
ATOM 640 N N . THR A 1 85 ? -5.990 -9.882 16.615 1.00 98.75 85 THR A N 1
ATOM 641 C CA . THR A 1 85 ? -6.896 -9.537 17.714 1.00 98.75 85 THR A CA 1
ATOM 642 C C . THR A 1 85 ? -7.027 -8.013 17.844 1.00 98.75 85 THR A C 1
ATOM 644 O O . THR A 1 85 ? -6.172 -7.269 17.350 1.00 98.75 85 THR A O 1
ATOM 647 N N . PRO A 1 86 ? -8.077 -7.501 18.512 1.00 98.81 86 PRO A N 1
ATOM 648 C CA . PRO A 1 86 ? -8.197 -6.069 18.767 1.00 98.81 86 PRO A CA 1
ATOM 649 C C . PRO A 1 86 ? -6.977 -5.466 19.474 1.00 98.81 86 PRO A C 1
ATOM 651 O O . PRO A 1 86 ? -6.558 -4.358 19.143 1.00 98.81 86 PRO A O 1
ATOM 654 N N . GLU A 1 87 ? -6.385 -6.199 20.416 1.00 98.69 87 GLU A N 1
ATOM 655 C CA . GLU A 1 87 ? -5.209 -5.765 21.163 1.00 98.69 87 GLU A CA 1
ATOM 656 C C . GLU A 1 87 ? -3.948 -5.691 20.293 1.00 98.69 87 GLU A C 1
ATOM 658 O O . GLU A 1 87 ? -3.188 -4.733 20.428 1.00 98.69 87 GLU A O 1
ATOM 663 N N . GLU A 1 88 ? -3.723 -6.663 19.406 1.00 98.69 88 GLU A N 1
ATOM 664 C CA . GLU A 1 88 ? -2.592 -6.655 18.463 1.00 98.69 88 GLU A CA 1
ATOM 665 C C . GLU A 1 88 ? -2.757 -5.551 17.416 1.00 98.69 88 GLU A C 1
ATOM 667 O O . GLU A 1 88 ? -1.831 -4.785 17.167 1.00 98.69 88 GLU A O 1
ATOM 672 N N . PHE A 1 89 ? -3.965 -5.378 16.869 1.00 98.81 89 PHE A N 1
ATOM 673 C CA . PHE A 1 89 ? -4.238 -4.300 15.919 1.00 98.81 89 PHE A CA 1
ATOM 674 C C . PHE A 1 89 ? -3.963 -2.926 16.542 1.00 98.81 89 PHE A C 1
ATOM 676 O O . PHE A 1 89 ? -3.310 -2.077 15.936 1.00 98.81 89 PHE A O 1
ATOM 683 N N . ALA A 1 90 ? -4.412 -2.715 17.784 1.00 98.62 90 ALA A N 1
ATOM 684 C CA . ALA A 1 90 ? -4.149 -1.487 18.526 1.00 98.62 90 ALA A CA 1
ATOM 685 C C . ALA A 1 90 ? -2.648 -1.252 18.773 1.00 98.62 90 ALA A C 1
ATOM 687 O O . ALA A 1 90 ? -2.200 -0.106 18.752 1.00 98.62 90 ALA A O 1
ATOM 688 N N . GLN A 1 91 ? -1.866 -2.316 18.984 1.00 98.44 91 GLN A N 1
ATOM 689 C CA . GLN A 1 91 ? -0.410 -2.225 19.111 1.00 98.44 91 GLN A CA 1
ATOM 690 C C . GLN A 1 91 ? 0.239 -1.824 17.783 1.00 98.44 91 GLN A C 1
ATOM 692 O O . GLN A 1 91 ? 1.052 -0.899 17.772 1.00 98.44 91 GLN A O 1
ATOM 697 N N . ASN A 1 92 ? -0.172 -2.429 16.666 1.00 98.38 92 ASN A N 1
ATOM 698 C CA . ASN A 1 92 ? 0.408 -2.147 15.349 1.00 98.38 92 ASN A CA 1
ATOM 699 C C . ASN A 1 92 ? 0.095 -0.721 14.872 1.00 98.38 92 ASN A C 1
ATOM 701 O O . ASN A 1 92 ? 0.929 -0.099 14.217 1.00 98.38 92 ASN A O 1
ATOM 705 N N . LEU A 1 93 ? -1.041 -0.141 15.287 1.00 98.12 93 LEU A N 1
ATOM 706 C CA . LEU A 1 93 ? -1.368 1.263 15.007 1.00 98.12 93 LEU A CA 1
ATOM 707 C C . LEU A 1 93 ? -0.319 2.248 15.540 1.00 98.12 93 LEU A C 1
ATOM 709 O O . LEU A 1 93 ? -0.069 3.266 14.894 1.00 98.12 93 LEU A O 1
ATOM 713 N N . VAL A 1 94 ? 0.266 1.978 16.710 1.00 97.62 94 VAL A N 1
ATOM 714 C CA . VAL A 1 94 ? 1.077 2.962 17.449 1.00 97.62 94 VAL A CA 1
ATOM 715 C C . VAL A 1 94 ? 2.528 2.540 17.670 1.00 97.62 94 VAL A C 1
ATOM 717 O O . VAL A 1 94 ? 3.356 3.391 17.977 1.00 97.62 94 VAL A O 1
ATOM 720 N N . GLY A 1 95 ? 2.856 1.253 17.534 1.00 94.94 95 GLY A N 1
ATOM 721 C CA . GLY A 1 95 ? 4.106 0.672 18.037 1.00 94.94 95 GLY A CA 1
ATOM 722 C C . GLY A 1 95 ? 5.382 1.309 17.484 1.00 94.94 95 GLY A C 1
ATOM 723 O O . GLY A 1 95 ? 6.374 1.432 18.201 1.00 94.94 95 GLY A O 1
ATOM 724 N N . THR A 1 96 ? 5.348 1.757 16.231 1.00 95.50 96 THR A N 1
ATOM 725 C CA . THR A 1 96 ? 6.492 2.349 15.515 1.00 95.50 96 THR A CA 1
ATOM 726 C C . THR A 1 96 ? 6.304 3.837 15.219 1.00 95.50 96 THR A C 1
ATOM 728 O O . THR A 1 96 ? 7.195 4.476 14.656 1.00 95.50 96 THR A O 1
ATOM 731 N N . VAL A 1 97 ? 5.167 4.412 15.619 1.00 97.81 97 VAL A N 1
ATOM 732 C CA . VAL A 1 97 ? 4.795 5.795 15.315 1.00 97.81 97 VAL A CA 1
ATOM 733 C C . VAL A 1 97 ? 5.067 6.675 16.538 1.00 97.81 97 VAL A C 1
ATOM 735 O O . VAL A 1 97 ? 4.570 6.383 17.627 1.00 97.81 97 VAL A O 1
ATOM 738 N N . PRO A 1 98 ? 5.835 7.773 16.407 1.00 98.00 98 PRO A N 1
ATOM 739 C CA . PRO A 1 98 ? 6.018 8.708 17.511 1.00 98.00 98 PRO A CA 1
ATOM 740 C C . PRO A 1 98 ? 4.678 9.289 17.994 1.00 98.00 98 PRO A C 1
ATOM 742 O O . PRO A 1 98 ? 3.878 9.766 17.193 1.00 98.00 98 PRO A O 1
ATOM 745 N N . GLY A 1 99 ? 4.449 9.269 19.310 1.00 97.81 99 GLY A N 1
ATOM 746 C CA . GLY A 1 99 ? 3.211 9.768 19.917 1.00 97.81 99 GLY A CA 1
ATOM 747 C C . GLY A 1 99 ? 3.039 11.290 19.872 1.00 97.81 99 GLY A C 1
ATOM 748 O O . GLY A 1 99 ? 3.980 12.048 19.610 1.00 97.81 99 GLY A O 1
ATOM 749 N N . GLY A 1 100 ? 1.831 11.742 20.209 1.00 98.25 100 GLY A N 1
ATOM 750 C CA . GLY A 1 100 ? 1.459 13.148 20.312 1.00 98.25 100 GLY A CA 1
ATOM 751 C C . GLY A 1 100 ? 0.751 13.725 19.085 1.00 98.25 100 GLY A C 1
ATOM 752 O O . GLY A 1 100 ? 0.152 13.028 18.267 1.00 98.25 100 GLY A O 1
ATOM 753 N N . LEU A 1 101 ? 0.759 15.060 19.000 1.00 98.56 101 LEU A N 1
ATOM 754 C CA . LEU A 1 101 ? 0.069 15.799 17.943 1.00 98.56 101 LEU A CA 1
ATOM 755 C C . LEU A 1 101 ? 0.777 15.642 16.598 1.00 98.56 101 LEU A C 1
ATOM 757 O O . LEU A 1 101 ? 1.969 15.935 16.484 1.00 98.56 101 LEU A O 1
ATOM 761 N N . PHE A 1 102 ? -0.005 15.345 15.561 1.00 98.62 102 PHE A N 1
ATOM 762 C CA . PHE A 1 102 ? 0.457 15.442 14.181 1.00 98.62 102 PHE A CA 1
ATOM 763 C C . PHE A 1 102 ? 0.784 16.889 13.798 1.00 98.62 102 PHE A C 1
ATOM 765 O O . PHE A 1 102 ? 0.461 17.838 14.527 1.00 98.62 102 PHE A O 1
ATOM 772 N N . LYS A 1 103 ? 1.427 17.076 12.641 1.00 97.94 103 LYS A N 1
ATOM 773 C CA . LYS A 1 103 ? 1.793 18.386 12.079 1.00 97.94 103 LYS A CA 1
ATOM 774 C C . LYS A 1 103 ? 0.620 19.373 12.104 1.00 97.94 103 LYS A C 1
ATOM 776 O O . LYS A 1 103 ? -0.537 18.987 12.010 1.00 97.94 103 LYS A O 1
ATOM 781 N N . GLU A 1 104 ? 0.903 20.674 12.209 1.00 97.62 104 GLU A N 1
ATOM 782 C CA . GLU A 1 104 ? -0.133 21.702 12.425 1.00 97.62 104 GLU A CA 1
ATOM 783 C C . GLU A 1 104 ? -1.238 21.751 11.366 1.00 97.62 104 GLU A C 1
ATOM 785 O O . GLU A 1 104 ? -2.366 22.127 11.678 1.00 97.62 104 GLU A O 1
ATOM 790 N N . SER A 1 105 ? -0.918 21.349 10.135 1.00 97.06 105 SER A N 1
ATOM 791 C CA . SER A 1 105 ? -1.861 21.241 9.022 1.00 97.06 105 SER A CA 1
ATOM 792 C C . SER A 1 105 ? -2.827 20.059 9.141 1.00 97.06 105 SER A C 1
ATOM 794 O O . SER A 1 105 ? -3.857 20.065 8.472 1.00 97.06 105 SER A O 1
ATOM 796 N N . ILE A 1 106 ? -2.515 19.066 9.974 1.00 98.06 106 ILE A N 1
ATOM 797 C CA . ILE A 1 106 ? -3.334 17.875 10.191 1.00 98.06 106 ILE A CA 1
ATOM 798 C C . ILE A 1 106 ? -4.387 18.196 11.249 1.00 98.06 106 ILE A C 1
ATOM 800 O O . ILE A 1 106 ? -4.123 18.262 12.455 1.00 98.06 106 ILE A O 1
ATOM 804 N N . VAL A 1 107 ? -5.601 18.436 10.767 1.00 98.56 107 VAL A N 1
ATOM 805 C CA . VAL A 1 107 ? -6.756 18.801 11.581 1.00 98.56 107 VAL A CA 1
ATOM 806 C C . VAL A 1 107 ? -7.978 18.003 11.160 1.00 98.56 107 VAL A C 1
ATOM 808 O O . VAL A 1 107 ? -8.117 17.625 9.999 1.00 98.56 107 VAL A O 1
ATOM 811 N N . ASN A 1 108 ? -8.892 17.803 12.100 1.00 98.56 108 ASN A N 1
ATOM 812 C CA . ASN A 1 108 ? -10.215 17.274 11.809 1.00 98.56 108 ASN A CA 1
ATOM 813 C C . ASN A 1 108 ? -11.100 18.331 11.111 1.00 98.56 108 ASN A C 1
ATOM 815 O O . ASN A 1 108 ? -10.723 19.499 10.949 1.00 98.56 108 ASN A O 1
ATOM 819 N N . ASP A 1 109 ? -12.319 17.955 10.735 1.00 98.31 109 ASP A N 1
ATOM 820 C CA . ASP A 1 109 ? -13.261 18.826 10.022 1.00 98.31 109 ASP A CA 1
ATOM 821 C C . ASP A 1 109 ? -13.680 20.051 10.854 1.00 98.31 109 ASP A C 1
ATOM 823 O O . ASP A 1 109 ? -14.002 21.107 10.305 1.00 98.31 109 ASP A O 1
ATOM 827 N N . ALA A 1 110 ? -13.588 19.955 12.185 1.00 98.12 110 ALA A N 1
ATOM 828 C CA . ALA A 1 110 ? -13.797 21.061 13.118 1.00 98.12 110 ALA A CA 1
ATOM 829 C C . ALA A 1 110 ? -12.548 21.947 13.317 1.00 98.12 110 ALA A C 1
ATOM 831 O O . ALA A 1 110 ? -12.549 22.816 14.190 1.00 98.12 110 ALA A O 1
ATOM 832 N N . LYS A 1 111 ? -11.493 21.750 12.514 1.00 98.19 111 LYS A N 1
ATOM 833 C CA . LYS A 1 111 ? -10.214 22.480 12.564 1.00 98.19 111 LYS A CA 1
ATOM 834 C C . LYS A 1 111 ? -9.458 22.322 13.883 1.00 98.19 111 LYS A C 1
ATOM 836 O O . LYS A 1 111 ? -8.674 23.189 14.263 1.00 98.19 111 LYS A O 1
ATOM 841 N N . GLN A 1 112 ? -9.676 21.207 14.573 1.00 98.31 112 GLN A N 1
ATOM 842 C CA . GLN A 1 112 ? -8.944 20.851 15.783 1.00 98.31 112 GLN A CA 1
ATOM 843 C C . GLN A 1 112 ? -7.778 19.936 15.413 1.00 98.31 112 GLN A C 1
ATOM 845 O O . GLN A 1 112 ? -7.910 19.078 14.540 1.00 98.31 112 GLN A O 1
ATOM 850 N N . ARG A 1 113 ? -6.636 20.132 16.075 1.00 98.12 113 ARG A N 1
ATOM 851 C CA . ARG A 1 113 ? -5.452 19.282 15.910 1.00 98.12 113 ARG A CA 1
ATOM 852 C C . ARG A 1 113 ? -5.774 17.850 16.336 1.00 98.12 113 ARG A C 1
ATOM 854 O O . ARG A 1 113 ? -6.456 17.660 17.339 1.00 98.12 113 ARG A O 1
ATOM 861 N N . VAL A 1 114 ? -5.262 16.882 15.582 1.00 98.56 114 VAL A N 1
ATOM 862 C CA . VAL A 1 114 ? -5.430 15.448 15.855 1.00 98.56 114 VAL A CA 1
ATOM 863 C C . VAL A 1 114 ? -4.129 14.894 16.440 1.00 98.56 114 VAL A C 1
ATOM 865 O O . VAL A 1 114 ? -3.041 15.263 15.989 1.00 98.56 114 VAL A O 1
ATOM 868 N N . SER A 1 115 ? -4.240 14.042 17.457 1.00 98.69 115 SER A N 1
ATOM 869 C CA . SER A 1 115 ? -3.122 13.286 18.030 1.00 98.69 115 SER A CA 1
ATOM 870 C C . SER A 1 115 ? -3.165 11.824 17.587 1.00 98.69 115 SER A C 1
ATOM 872 O O . SER A 1 115 ? -4.239 11.321 17.237 1.00 98.69 115 SER A O 1
ATOM 874 N N . LEU A 1 116 ? -2.016 11.142 17.627 1.00 98.81 116 LEU A N 1
ATOM 875 C CA . LEU A 1 116 ? -1.947 9.694 17.417 1.00 98.81 116 LEU A CA 1
ATOM 876 C C . LEU A 1 116 ? -2.854 8.962 18.412 1.00 98.81 116 LEU A C 1
ATOM 878 O O . LEU A 1 116 ? -3.602 8.072 18.026 1.00 98.81 116 LEU A O 1
ATOM 882 N N . GLU A 1 117 ? -2.824 9.364 19.681 1.00 98.75 117 GLU A N 1
ATOM 883 C CA . GLU A 1 117 ? -3.564 8.707 20.755 1.00 98.75 117 GLU A CA 1
ATOM 884 C C . GLU A 1 117 ? -5.081 8.805 20.557 1.00 98.75 117 GLU A C 1
ATOM 886 O O . GLU A 1 117 ? -5.803 7.836 20.800 1.00 98.75 117 GLU A O 1
ATOM 891 N N . ASP A 1 118 ? -5.574 9.961 20.108 1.00 98.75 118 ASP A N 1
ATOM 892 C CA . ASP A 1 118 ? -7.004 10.171 19.888 1.00 98.75 118 ASP A CA 1
ATOM 893 C C . ASP A 1 118 ? -7.516 9.354 18.702 1.00 98.75 118 ASP A C 1
ATOM 895 O O . ASP A 1 118 ? -8.549 8.692 18.815 1.00 98.75 118 ASP A O 1
ATOM 899 N N . ILE A 1 119 ? -6.798 9.367 17.573 1.00 98.88 119 ILE A N 1
ATOM 900 C CA . ILE A 1 119 ? -7.244 8.640 16.381 1.00 98.88 119 ILE A CA 1
ATOM 901 C C . ILE A 1 119 ? -7.040 7.131 16.514 1.00 98.88 119 ILE A C 1
ATOM 903 O O . ILE A 1 119 ? -7.919 6.371 16.115 1.00 98.88 119 ILE A O 1
ATOM 907 N N . ALA A 1 120 ? -5.951 6.681 17.143 1.00 98.88 120 ALA A N 1
ATOM 908 C CA . ALA A 1 120 ? -5.728 5.263 17.401 1.00 98.88 120 ALA A CA 1
ATOM 909 C C . ALA A 1 120 ? -6.783 4.693 18.358 1.00 98.88 120 ALA A C 1
ATOM 911 O O . ALA A 1 120 ? -7.235 3.566 18.159 1.00 98.88 120 ALA A O 1
ATOM 912 N N . ALA A 1 121 ? -7.226 5.463 19.361 1.00 98.88 121 ALA A N 1
ATOM 913 C CA . ALA A 1 121 ? -8.303 5.042 20.257 1.00 98.88 121 ALA A CA 1
ATOM 914 C C . ALA A 1 121 ? -9.637 4.848 19.519 1.00 98.88 121 ALA A C 1
ATOM 916 O O . ALA A 1 121 ? -10.357 3.894 19.813 1.00 98.88 121 ALA A O 1
ATOM 917 N N . ASP A 1 122 ? -9.950 5.728 18.567 1.00 98.94 122 ASP A N 1
ATOM 918 C CA . ASP A 1 122 ? -11.156 5.617 17.747 1.00 98.94 122 ASP A CA 1
ATOM 919 C C . ASP A 1 122 ? -11.085 4.397 16.816 1.00 98.94 122 ASP A C 1
ATOM 921 O O . ASP A 1 122 ? -11.955 3.530 16.884 1.00 98.94 122 ASP A O 1
ATOM 925 N N . ILE A 1 123 ? -9.997 4.262 16.044 1.00 98.94 123 ILE A N 1
ATOM 926 C CA . ILE A 1 123 ? -9.784 3.123 15.132 1.00 98.94 123 ILE A CA 1
ATOM 927 C C . ILE A 1 123 ? -9.821 1.796 15.901 1.00 98.94 123 ILE A C 1
ATOM 929 O O . ILE A 1 123 ? -10.433 0.833 15.443 1.00 98.94 123 ILE A O 1
ATOM 933 N N . SER A 1 124 ? -9.207 1.733 17.087 1.00 98.88 124 SER A N 1
ATOM 934 C CA . SER A 1 124 ? -9.202 0.521 17.918 1.00 98.88 124 SER A CA 1
ATOM 935 C C . SER A 1 124 ? -10.607 0.148 18.398 1.00 98.88 124 SER A C 1
ATOM 937 O O . SER A 1 124 ? -10.952 -1.035 18.451 1.00 98.88 124 SER A O 1
ATOM 939 N N . ALA A 1 125 ? -11.439 1.138 18.739 1.00 98.88 125 ALA A N 1
ATOM 940 C CA . ALA A 1 125 ? -12.821 0.898 19.142 1.00 98.88 125 ALA A CA 1
ATOM 941 C C . ALA A 1 125 ? -13.660 0.358 17.974 1.00 98.88 125 ALA A C 1
ATOM 943 O O . ALA A 1 125 ? -14.410 -0.607 18.158 1.00 98.88 125 ALA A O 1
ATOM 944 N N . ASP A 1 126 ? -13.492 0.921 16.775 1.00 98.94 126 ASP A N 1
ATOM 945 C CA . ASP A 1 126 ? -14.162 0.412 15.580 1.00 98.94 126 ASP A CA 1
ATOM 946 C C . ASP A 1 126 ? -13.683 -0.992 15.229 1.00 98.94 126 ASP A C 1
ATOM 948 O O . ASP A 1 126 ? -14.504 -1.889 15.049 1.00 98.94 126 ASP A O 1
ATOM 952 N N . TYR A 1 127 ? -12.370 -1.228 15.206 1.00 98.94 127 TYR A N 1
ATOM 953 C CA . TYR A 1 127 ? -11.821 -2.544 14.896 1.00 98.94 127 TYR A CA 1
ATOM 954 C C . TYR A 1 127 ? -12.274 -3.607 15.904 1.00 98.94 127 TYR A C 1
ATOM 956 O O . TYR A 1 127 ? -12.634 -4.712 15.507 1.00 98.94 127 TYR A O 1
ATOM 964 N N . THR A 1 128 ? -12.383 -3.266 17.192 1.00 98.94 128 THR A N 1
ATOM 965 C CA . THR A 1 128 ? -12.966 -4.160 18.210 1.00 98.94 128 THR A CA 1
ATOM 966 C C . THR A 1 128 ? -14.395 -4.571 17.842 1.00 98.94 128 THR A C 1
ATOM 968 O O . THR A 1 128 ? -14.755 -5.748 17.934 1.00 98.94 128 THR A O 1
ATOM 971 N N . TYR A 1 129 ? -15.221 -3.619 17.392 1.00 98.88 129 TYR A N 1
ATOM 972 C CA . TYR A 1 129 ? -16.569 -3.919 16.912 1.00 98.88 129 TYR A CA 1
ATOM 973 C C . TYR A 1 129 ? -16.537 -4.796 15.656 1.00 98.88 129 TYR A C 1
ATOM 975 O O . TYR A 1 129 ? -17.246 -5.803 15.602 1.00 98.88 129 TYR A O 1
ATOM 983 N N . LEU A 1 130 ? -15.725 -4.433 14.661 1.00 98.88 130 LEU A N 1
ATOM 984 C CA . LEU A 1 130 ? -15.614 -5.150 13.390 1.00 98.88 130 LEU A CA 1
ATOM 985 C C . LEU A 1 130 ? -15.173 -6.598 13.624 1.00 98.88 130 LEU A C 1
ATOM 987 O O . LEU A 1 130 ? -15.837 -7.520 13.154 1.00 98.88 130 LEU A O 1
ATOM 991 N N . HIS A 1 131 ? -14.146 -6.805 14.446 1.00 98.81 131 HIS A N 1
ATOM 992 C CA . HIS A 1 131 ? -13.641 -8.118 14.830 1.00 98.81 131 HIS A CA 1
ATOM 993 C C . HIS A 1 131 ? -14.707 -8.980 15.514 1.00 98.81 131 HIS A C 1
ATOM 995 O O . HIS A 1 131 ? -14.883 -10.146 15.164 1.00 98.81 131 HIS A O 1
ATOM 1001 N N . ALA A 1 132 ? -15.468 -8.412 16.452 1.00 98.81 132 ALA A N 1
ATOM 1002 C CA . ALA A 1 132 ? -16.517 -9.138 17.168 1.00 98.81 132 ALA A CA 1
ATOM 1003 C C . ALA A 1 132 ? -17.762 -9.451 16.313 1.00 98.81 132 ALA A C 1
ATOM 1005 O O . ALA A 1 132 ? -18.588 -10.269 16.717 1.00 98.81 132 ALA A O 1
ATOM 1006 N N . ASN A 1 133 ? -17.942 -8.787 15.165 1.00 98.81 133 ASN A N 1
ATOM 1007 C CA . ASN A 1 133 ? -19.178 -8.872 14.384 1.00 98.81 133 ASN A CA 1
ATOM 1008 C C . ASN A 1 133 ? -19.000 -9.456 12.980 1.00 98.81 133 ASN A C 1
ATOM 1010 O O . ASN A 1 133 ? -19.953 -10.056 12.488 1.00 98.81 133 ASN A O 1
ATOM 1014 N N . TYR A 1 134 ? -17.826 -9.358 12.357 1.00 98.75 134 TYR A N 1
ATOM 1015 C CA . TYR A 1 134 ? -17.563 -9.898 11.024 1.00 98.75 134 TYR A CA 1
ATOM 1016 C C . TYR A 1 134 ? -17.283 -11.406 11.052 1.00 98.75 134 TYR A C 1
ATOM 1018 O O . TYR A 1 134 ? -16.455 -11.879 11.826 1.00 98.75 134 TYR A O 1
ATOM 1026 N N . GLN A 1 135 ? -17.941 -12.159 10.169 1.00 98.12 135 GLN A N 1
ATOM 1027 C CA . GLN A 1 135 ? -17.788 -13.612 10.041 1.00 98.12 135 GLN A CA 1
ATOM 1028 C C . GLN A 1 135 ? -16.384 -14.064 9.614 1.00 98.12 135 GLN A C 1
ATOM 1030 O O . GLN A 1 135 ? -16.025 -15.211 9.853 1.00 98.12 135 GLN A O 1
ATOM 1035 N N . GLY A 1 136 ? -15.602 -13.193 8.961 1.00 97.06 136 GLY A N 1
ATOM 1036 C CA . GLY A 1 136 ? -14.201 -13.479 8.630 1.00 97.06 136 GLY A CA 1
ATOM 1037 C C . GLY A 1 136 ? -13.264 -13.402 9.841 1.00 97.06 136 GLY A C 1
ATOM 1038 O O . GLY A 1 136 ? -12.105 -13.791 9.735 1.00 97.06 136 GLY A O 1
ATOM 1039 N N . LEU A 1 137 ? -13.771 -12.910 10.976 1.00 97.44 137 LEU A N 1
ATOM 1040 C CA . LEU A 1 137 ? -13.072 -12.780 12.251 1.00 97.44 137 LEU A CA 1
ATOM 1041 C C . LEU A 1 137 ? -13.837 -13.579 13.325 1.00 97.44 137 LEU A C 1
ATOM 1043 O O . LEU A 1 137 ? -14.020 -14.785 13.173 1.00 97.44 137 LEU A O 1
ATOM 1047 N N . ALA A 1 138 ? -14.296 -12.949 14.411 1.00 98.06 138 ALA A N 1
ATOM 1048 C CA . ALA A 1 138 ? -14.955 -13.634 15.531 1.00 98.06 138 ALA A CA 1
ATOM 1049 C C . ALA A 1 138 ? -16.492 -13.522 15.529 1.00 98.06 138 ALA A C 1
ATOM 1051 O O . ALA A 1 138 ? -17.145 -13.957 16.480 1.00 98.06 138 ALA A O 1
ATOM 1052 N N . GLY A 1 139 ? -17.077 -12.907 14.501 1.00 98.12 139 GLY A N 1
ATOM 1053 C CA . GLY A 1 139 ? -18.504 -12.619 14.435 1.00 98.12 139 GLY A CA 1
ATOM 1054 C C . GLY A 1 139 ? -19.295 -13.510 13.482 1.00 98.12 139 GLY A C 1
ATOM 1055 O O . GLY A 1 139 ? -18.941 -14.651 13.206 1.00 98.12 139 GLY A O 1
ATOM 1056 N N . THR A 1 140 ? -20.421 -12.984 12.998 1.00 98.50 140 THR A N 1
ATOM 1057 C CA . THR A 1 140 ? -21.381 -13.731 12.155 1.00 98.50 140 THR A CA 1
ATOM 1058 C C . THR A 1 140 ? -21.954 -12.925 10.993 1.00 98.50 140 THR A C 1
ATOM 1060 O O . THR A 1 140 ? -22.585 -13.505 10.116 1.00 98.50 140 THR A O 1
ATOM 1063 N N . LYS A 1 141 ? -21.747 -11.604 10.962 1.00 98.75 141 LYS A N 1
ATOM 1064 C CA . LYS A 1 141 ? -22.197 -10.750 9.863 1.00 98.75 141 LYS A CA 1
ATOM 1065 C C . LYS A 1 141 ? -21.352 -10.992 8.625 1.00 98.75 141 LYS A C 1
ATOM 1067 O O . LYS A 1 141 ? -20.130 -11.123 8.715 1.00 98.75 141 LYS A O 1
ATOM 1072 N N . THR A 1 142 ? -21.997 -10.971 7.472 1.00 98.75 142 THR A N 1
ATOM 1073 C CA . THR A 1 142 ? -21.333 -11.013 6.168 1.00 98.75 142 THR A CA 1
ATOM 1074 C C . THR A 1 142 ? -20.487 -9.759 5.925 1.00 98.75 142 THR A C 1
ATOM 1076 O O . THR A 1 142 ? -20.626 -8.749 6.622 1.00 98.75 142 THR A O 1
ATOM 1079 N N . LEU A 1 143 ? -19.611 -9.807 4.912 1.00 98.44 143 LEU A N 1
ATOM 1080 C CA . LEU A 1 143 ? -18.800 -8.647 4.532 1.00 98.44 143 LEU A CA 1
ATOM 1081 C C . LEU A 1 143 ? -19.684 -7.463 4.099 1.00 98.44 143 LEU A C 1
ATOM 1083 O O . LEU A 1 143 ? -19.435 -6.328 4.491 1.00 98.44 143 LEU A O 1
ATOM 1087 N N . GLU A 1 144 ? -20.763 -7.724 3.360 1.00 98.50 144 GLU A N 1
ATOM 1088 C CA . GLU A 1 144 ? -21.727 -6.701 2.928 1.00 98.50 144 GLU A CA 1
ATOM 1089 C C . GLU A 1 144 ? -22.413 -6.010 4.122 1.00 98.50 144 GLU A C 1
ATOM 1091 O O . GLU A 1 144 ? -22.505 -4.781 4.189 1.00 98.50 144 GLU A O 1
ATOM 1096 N N . GLU A 1 145 ? -22.847 -6.789 5.116 1.00 98.50 145 GLU A N 1
ATOM 1097 C CA . GLU A 1 145 ? -23.504 -6.252 6.310 1.00 98.50 145 GLU A CA 1
ATOM 1098 C C . GLU A 1 145 ? -22.548 -5.439 7.188 1.00 98.50 145 GLU A C 1
ATOM 1100 O O . GLU A 1 145 ? -22.946 -4.403 7.730 1.00 98.50 145 GLU A O 1
ATOM 1105 N N . ILE A 1 146 ? -21.304 -5.902 7.373 1.00 98.56 146 ILE A N 1
ATOM 1106 C CA . ILE A 1 146 ? -20.350 -5.205 8.241 1.00 98.56 146 ILE A CA 1
ATOM 1107 C C . ILE A 1 146 ? -19.803 -3.937 7.581 1.00 98.56 146 ILE A C 1
ATOM 1109 O O . ILE A 1 146 ? -19.713 -2.908 8.251 1.00 98.56 146 ILE A O 1
ATOM 1113 N N . THR A 1 147 ? -19.527 -3.961 6.274 1.00 98.25 147 THR A N 1
ATOM 1114 C CA . THR A 1 147 ? -19.026 -2.789 5.530 1.00 98.25 147 THR A CA 1
ATOM 1115 C C . THR A 1 147 ? -20.077 -1.684 5.388 1.00 98.25 147 THR A C 1
ATOM 1117 O O . THR A 1 147 ? -19.749 -0.508 5.250 1.00 98.25 147 THR A O 1
ATOM 1120 N N . SER A 1 148 ? -21.359 -2.025 5.539 1.00 98.12 148 SER A N 1
ATOM 1121 C CA . SER A 1 148 ? -22.453 -1.049 5.616 1.00 98.12 148 SER A CA 1
ATOM 1122 C C . SER A 1 148 ? -22.581 -0.362 6.987 1.00 98.12 148 SER A C 1
ATOM 1124 O O . SER A 1 148 ? -23.378 0.568 7.138 1.00 98.12 148 SER A O 1
ATOM 1126 N N . SER A 1 149 ? -21.842 -0.807 8.009 1.00 98.56 149 SER A N 1
ATOM 1127 C CA . SER A 1 149 ? -21.950 -0.264 9.369 1.00 98.56 149 SER A CA 1
ATOM 1128 C C . SER A 1 149 ? -21.274 1.110 9.524 1.00 98.56 149 SER A C 1
ATOM 1130 O O . SER A 1 149 ? -20.278 1.388 8.852 1.00 98.56 149 SER A O 1
ATOM 1132 N N . PRO A 1 150 ? -21.748 1.969 10.450 1.00 98.62 150 PRO A N 1
ATOM 1133 C CA . PRO A 1 150 ? -21.050 3.207 10.790 1.00 98.62 150 PRO A CA 1
ATOM 1134 C C . PRO A 1 150 ? -19.613 2.975 11.275 1.00 98.62 150 PRO A C 1
ATOM 1136 O O . PRO A 1 150 ? -18.741 3.767 10.944 1.00 98.62 150 PRO A O 1
ATOM 1139 N N . GLN A 1 151 ? -19.359 1.889 12.013 1.00 98.81 151 GLN A N 1
ATOM 1140 C CA . GLN A 1 151 ? -18.028 1.542 12.526 1.00 98.81 151 GLN A CA 1
ATOM 1141 C C . GLN A 1 151 ? -17.050 1.247 11.397 1.00 98.81 151 GLN A C 1
ATOM 1143 O O . GLN A 1 151 ? -15.903 1.663 11.452 1.00 98.81 151 GLN A O 1
ATOM 1148 N N . PHE A 1 152 ? -17.502 0.572 10.339 1.00 98.88 152 PHE A N 1
ATOM 1149 C CA . PHE A 1 152 ? -16.655 0.355 9.174 1.00 98.88 152 PHE A CA 1
ATOM 1150 C C . PHE A 1 152 ? -16.325 1.670 8.455 1.00 98.88 152 PHE A C 1
ATOM 1152 O O . PHE A 1 152 ? -15.181 1.898 8.070 1.00 98.88 152 PHE A O 1
ATOM 1159 N N . GLN A 1 153 ? -17.315 2.552 8.294 1.00 98.62 153 GLN A N 1
ATOM 1160 C CA . GLN A 1 153 ? -17.103 3.861 7.667 1.00 98.62 153 GLN A CA 1
ATOM 1161 C C . GLN A 1 153 ? -16.128 4.727 8.482 1.00 98.62 153 GLN A C 1
ATOM 1163 O O . GLN A 1 153 ? -15.272 5.390 7.894 1.00 98.62 153 GLN A O 1
ATOM 1168 N N . ASP A 1 154 ? -16.239 4.698 9.815 1.00 98.88 154 ASP A N 1
ATOM 1169 C CA . ASP A 1 154 ? -15.328 5.396 10.728 1.00 98.88 154 ASP A CA 1
ATOM 1170 C C . ASP A 1 154 ? -13.913 4.805 10.663 1.00 98.88 154 ASP A C 1
ATOM 1172 O O . ASP A 1 154 ? -12.964 5.535 10.366 1.00 98.88 154 ASP A O 1
ATOM 1176 N N . PHE A 1 155 ? -13.797 3.477 10.782 1.00 98.94 155 PHE A N 1
ATOM 1177 C CA . PHE A 1 155 ? -12.550 2.721 10.653 1.00 98.94 155 PHE A CA 1
ATOM 1178 C C . PHE A 1 155 ? -11.815 3.048 9.355 1.00 98.94 155 PHE A C 1
ATOM 1180 O O . PHE A 1 155 ? -10.665 3.481 9.393 1.00 98.94 155 PHE A O 1
ATOM 1187 N N . LYS A 1 156 ? -12.482 2.910 8.202 1.00 98.62 156 LYS A N 1
ATOM 1188 C CA . LYS A 1 156 ? -11.881 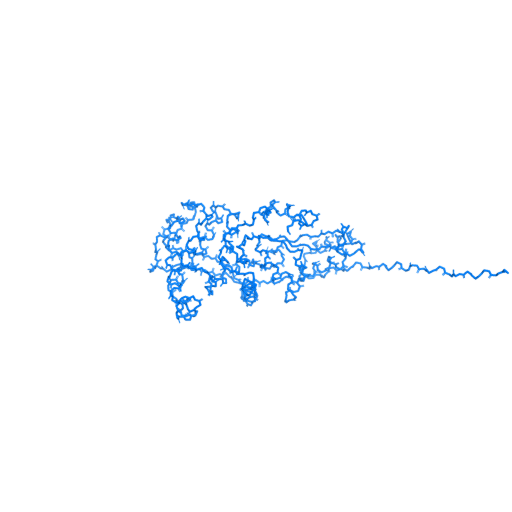3.165 6.889 1.00 98.62 156 LYS A CA 1
ATOM 1189 C C . LYS A 1 156 ? -11.386 4.602 6.769 1.00 98.62 156 LYS A C 1
ATOM 1191 O O . LYS A 1 156 ? -10.249 4.824 6.359 1.00 98.62 156 LYS A O 1
ATOM 1196 N N . ALA A 1 157 ? -12.221 5.581 7.122 1.00 98.69 157 ALA A N 1
ATOM 1197 C CA . ALA A 1 157 ? -11.855 6.988 6.995 1.00 98.69 157 ALA A CA 1
ATOM 1198 C C . ALA A 1 157 ? -10.686 7.360 7.921 1.00 98.69 157 ALA A C 1
ATOM 1200 O O . ALA A 1 157 ? -9.749 8.028 7.482 1.00 98.69 157 ALA A O 1
ATOM 1201 N N . LYS A 1 158 ? -10.724 6.921 9.185 1.00 98.88 158 LYS A N 1
ATOM 1202 C CA . LYS A 1 158 ? -9.704 7.260 10.184 1.00 98.88 158 LYS A CA 1
ATOM 1203 C C . LYS A 1 158 ? -8.398 6.508 9.974 1.00 98.88 158 LYS A C 1
ATOM 1205 O O . LYS A 1 158 ? -7.347 7.115 10.143 1.00 98.88 158 LYS A O 1
ATOM 1210 N N . LEU A 1 159 ? -8.438 5.243 9.562 1.00 98.81 159 LEU A N 1
ATOM 1211 C CA . LEU A 1 159 ? -7.227 4.465 9.303 1.00 98.81 159 LEU A CA 1
ATOM 1212 C C . LEU A 1 159 ? -6.447 5.015 8.101 1.00 98.81 159 LEU A C 1
ATOM 1214 O O . LEU A 1 159 ? -5.238 5.213 8.195 1.00 98.81 159 LEU A O 1
ATOM 1218 N N . TYR A 1 160 ? -7.139 5.378 7.016 1.00 98.00 160 TYR A N 1
ATOM 1219 C CA . TYR A 1 160 ? -6.496 6.049 5.880 1.00 98.00 160 TYR A CA 1
ATOM 1220 C C . TYR A 1 160 ? -6.016 7.466 6.225 1.00 98.00 160 TYR A C 1
ATOM 1222 O O . TYR A 1 160 ? -4.939 7.877 5.801 1.00 98.00 160 TYR A O 1
ATOM 1230 N N . PHE A 1 161 ? -6.787 8.222 7.016 1.00 98.56 161 PHE A N 1
ATOM 1231 C CA . PHE A 1 161 ? -6.345 9.531 7.506 1.00 98.56 161 PHE A CA 1
ATOM 1232 C C . PHE A 1 161 ? -5.077 9.412 8.360 1.00 98.56 161 PHE A C 1
ATOM 1234 O O . PHE A 1 161 ? -4.182 10.245 8.238 1.00 98.56 161 PHE A O 1
ATOM 1241 N N . LEU A 1 162 ? -4.994 8.389 9.217 1.00 98.75 162 LEU A N 1
ATOM 1242 C CA . LEU A 1 162 ? -3.823 8.128 10.047 1.00 98.75 162 LEU A CA 1
ATOM 1243 C C . LEU A 1 162 ? -2.587 7.860 9.184 1.00 98.75 162 LEU A C 1
ATOM 1245 O O . LEU A 1 162 ? -1.549 8.461 9.444 1.00 98.75 162 LEU A O 1
ATOM 1249 N N . PHE A 1 163 ? -2.705 7.040 8.138 1.00 98.31 163 PHE A N 1
ATOM 1250 C CA . PHE A 1 163 ? -1.599 6.780 7.214 1.00 98.31 163 PHE A CA 1
ATOM 1251 C C . PHE A 1 163 ? -1.011 8.076 6.630 1.00 98.31 163 PHE A C 1
ATOM 1253 O O . PHE A 1 163 ? 0.178 8.362 6.790 1.00 98.31 163 PHE A O 1
ATOM 1260 N N . GLU A 1 164 ? -1.864 8.920 6.047 1.00 97.56 164 GLU A N 1
ATOM 1261 C CA . GLU A 1 164 ? -1.464 10.212 5.474 1.00 97.56 164 GLU A CA 1
ATOM 1262 C C . GLU A 1 164 ? -0.890 11.161 6.541 1.00 97.56 164 GLU A C 1
ATOM 1264 O O . GLU A 1 164 ? 0.116 11.837 6.319 1.00 97.56 164 GLU A O 1
ATOM 1269 N N . ALA A 1 165 ? -1.472 11.175 7.746 1.00 98.38 165 ALA A N 1
ATOM 1270 C CA . ALA A 1 165 ? -0.973 11.975 8.861 1.00 98.38 165 ALA A CA 1
ATOM 1271 C C . ALA A 1 165 ? 0.436 11.549 9.314 1.00 98.38 165 ALA A C 1
ATOM 1273 O O . ALA A 1 165 ? 1.252 12.416 9.660 1.00 98.38 165 ALA A O 1
ATOM 1274 N N . ILE A 1 166 ? 0.738 10.245 9.290 1.00 98.62 166 ILE A N 1
ATOM 1275 C CA . ILE A 1 166 ? 2.068 9.701 9.592 1.00 98.62 166 ILE A CA 1
ATOM 1276 C C . ILE A 1 166 ? 3.062 10.133 8.513 1.00 98.62 166 ILE A C 1
ATOM 1278 O O . ILE A 1 166 ? 4.127 10.651 8.861 1.00 98.62 166 ILE A O 1
ATOM 1282 N N . ILE A 1 167 ? 2.713 10.004 7.226 1.00 97.19 167 ILE A N 1
ATOM 1283 C CA . ILE A 1 167 ? 3.559 10.469 6.113 1.00 97.19 167 ILE A CA 1
ATOM 1284 C C . ILE A 1 167 ? 3.908 11.951 6.294 1.00 97.19 167 ILE A C 1
ATOM 1286 O O . ILE A 1 167 ? 5.085 12.320 6.270 1.00 97.19 167 ILE A O 1
ATOM 1290 N N . ASP A 1 168 ? 2.903 12.797 6.518 1.00 97.62 168 ASP A N 1
ATOM 1291 C CA . ASP A 1 168 ? 3.068 14.252 6.577 1.00 97.62 168 ASP A CA 1
ATOM 1292 C C . ASP A 1 168 ? 3.830 14.745 7.814 1.00 97.62 168 ASP A C 1
ATOM 1294 O O . ASP A 1 168 ? 4.474 15.804 7.769 1.00 97.62 168 ASP A O 1
ATOM 1298 N N . THR A 1 169 ? 3.731 14.016 8.928 1.00 98.38 169 THR A N 1
ATOM 1299 C CA . THR A 1 169 ? 4.330 14.407 10.213 1.00 98.38 169 THR A CA 1
ATOM 1300 C C . THR A 1 169 ? 5.709 13.793 10.421 1.00 98.38 169 THR A C 1
ATOM 1302 O O . THR A 1 169 ? 6.621 14.481 10.881 1.00 98.38 169 THR A O 1
ATOM 1305 N N . HIS A 1 170 ? 5.863 12.512 10.096 1.00 97.75 170 HIS A N 1
ATOM 1306 C CA . HIS A 1 170 ? 7.027 11.704 10.459 1.00 97.75 170 HIS A CA 1
ATOM 1307 C C . HIS A 1 170 ? 7.831 11.223 9.249 1.00 97.75 170 HIS A C 1
ATOM 1309 O O . HIS A 1 170 ? 8.991 10.843 9.398 1.00 97.75 170 HIS A O 1
ATOM 1315 N N . GLY A 1 171 ? 7.260 11.309 8.047 1.00 96.56 171 GLY A N 1
ATOM 1316 C CA . GLY A 1 171 ? 7.921 10.927 6.810 1.00 96.56 171 GLY A CA 1
ATOM 1317 C C . GLY A 1 171 ? 7.744 9.454 6.447 1.00 96.56 171 GLY A C 1
ATOM 1318 O O . GLY A 1 171 ? 7.272 8.616 7.215 1.00 96.56 171 GLY A O 1
ATOM 1319 N N . LYS A 1 172 ? 8.159 9.144 5.219 1.00 94.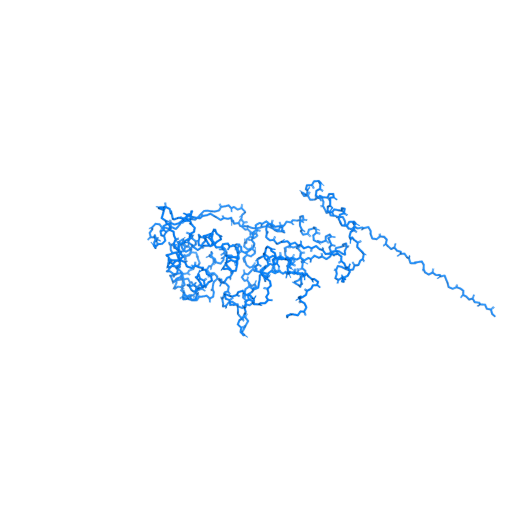25 172 LYS A N 1
ATOM 1320 C CA . LYS A 1 172 ? 7.959 7.841 4.567 1.00 94.25 172 LYS A CA 1
ATOM 1321 C C . LYS A 1 172 ? 8.752 6.696 5.194 1.00 94.25 172 LYS A C 1
ATOM 1323 O O . LYS A 1 172 ? 8.331 5.554 5.099 1.00 94.25 172 LYS A O 1
ATOM 1328 N N . GLU A 1 173 ? 9.864 7.001 5.862 1.00 92.88 173 GLU A N 1
ATOM 1329 C CA . GLU A 1 173 ? 10.671 6.000 6.578 1.00 92.88 173 GLU A CA 1
ATOM 1330 C C . GLU A 1 173 ? 9.908 5.359 7.743 1.00 92.88 173 GLU A C 1
ATOM 1332 O O . GLU A 1 173 ? 10.187 4.220 8.100 1.00 92.88 173 GLU A O 1
ATOM 1337 N N . ILE A 1 174 ? 8.922 6.069 8.302 1.00 95.56 174 ILE A N 1
ATOM 1338 C CA . ILE A 1 174 ? 8.016 5.537 9.324 1.00 95.56 174 ILE A CA 1
ATOM 1339 C C . ILE A 1 174 ? 6.734 5.003 8.673 1.00 95.56 174 ILE A C 1
ATOM 1341 O O . ILE A 1 174 ? 6.271 3.929 9.040 1.00 95.56 174 ILE A O 1
ATOM 1345 N N . ALA A 1 175 ? 6.177 5.715 7.689 1.00 96.75 175 ALA A N 1
ATOM 1346 C CA . ALA A 1 175 ? 4.882 5.362 7.108 1.00 96.75 175 ALA A CA 1
ATOM 1347 C C . ALA A 1 175 ? 4.888 4.091 6.237 1.00 96.75 175 ALA A C 1
ATOM 1349 O O . ALA A 1 175 ? 3.970 3.287 6.353 1.00 96.75 175 ALA A O 1
ATOM 1350 N N . TYR A 1 176 ? 5.900 3.895 5.384 1.00 95.31 176 TYR A N 1
ATOM 1351 C CA . TYR A 1 176 ? 5.914 2.779 4.424 1.00 95.31 176 TYR A CA 1
ATOM 1352 C C . TYR A 1 176 ? 6.036 1.399 5.087 1.00 95.31 176 TYR A C 1
ATOM 1354 O O . TYR A 1 176 ? 5.328 0.485 4.691 1.00 95.31 176 TYR A O 1
ATOM 1362 N N . PRO A 1 177 ? 6.861 1.192 6.132 1.00 96.00 177 PRO A N 1
ATOM 1363 C CA . PRO A 1 177 ? 6.761 -0.042 6.909 1.00 96.00 177 PRO A CA 1
ATOM 1364 C C . PRO A 1 177 ? 5.412 -0.170 7.626 1.00 96.00 177 PRO A C 1
ATOM 1366 O O . PRO A 1 177 ? 4.843 -1.257 7.685 1.00 96.00 177 PRO A O 1
ATOM 1369 N N . TRP A 1 178 ? 4.898 0.942 8.163 1.00 98.19 178 TRP A N 1
ATOM 1370 C CA . TRP A 1 178 ? 3.700 0.952 9.000 1.00 98.19 178 TRP A CA 1
ATOM 1371 C C . TRP A 1 178 ? 2.447 0.449 8.280 1.00 98.19 178 TRP A C 1
ATOM 1373 O O . TRP A 1 178 ? 1.702 -0.337 8.861 1.00 98.19 178 TRP A O 1
ATOM 1383 N N . GLU A 1 179 ? 2.230 0.819 7.016 1.00 96.94 179 GLU A N 1
ATOM 1384 C CA . GLU A 1 179 ? 1.062 0.337 6.256 1.00 96.94 179 GLU A CA 1
ATOM 1385 C C . GLU A 1 179 ? 1.088 -1.183 6.016 1.00 96.94 179 GLU A C 1
ATOM 1387 O O . GLU A 1 179 ? 0.042 -1.801 5.829 1.00 96.94 179 GLU A O 1
ATOM 1392 N N . ILE A 1 180 ? 2.273 -1.800 6.085 1.00 97.56 180 ILE A N 1
ATOM 1393 C CA . ILE A 1 180 ? 2.490 -3.233 5.855 1.00 97.56 180 ILE A CA 1
ATOM 1394 C C . ILE A 1 180 ? 2.376 -4.020 7.168 1.00 97.56 180 ILE A C 1
ATOM 1396 O O . ILE A 1 180 ? 2.021 -5.192 7.146 1.00 97.56 180 ILE A O 1
ATOM 1400 N N . PHE A 1 181 ? 2.592 -3.404 8.335 1.00 98.25 181 PHE A N 1
ATOM 1401 C CA . PHE A 1 181 ? 2.542 -4.089 9.639 1.00 98.25 181 PHE A CA 1
ATOM 1402 C C . PHE A 1 181 ? 1.181 -4.718 9.988 1.00 98.25 181 PHE A C 1
ATOM 1404 O O . PHE A 1 181 ? 1.070 -5.460 10.959 1.00 98.25 181 PHE A O 1
ATOM 1411 N N . PHE A 1 182 ? 0.142 -4.495 9.185 1.00 98.38 182 PHE A N 1
ATOM 1412 C CA . PHE A 1 182 ? -1.141 -5.186 9.310 1.00 98.38 182 PHE A CA 1
ATOM 1413 C C . PHE A 1 182 ? -1.170 -6.589 8.671 1.00 98.38 182 PHE A C 1
ATOM 1415 O O . PHE A 1 182 ? -2.201 -7.262 8.739 1.00 98.38 182 PHE A O 1
ATOM 1422 N N . VAL A 1 183 ? -0.061 -7.048 8.075 1.00 98.38 183 VAL A N 1
ATOM 1423 C CA . VAL A 1 183 ? 0.156 -8.457 7.675 1.00 98.38 183 VAL A CA 1
ATOM 1424 C C . VAL A 1 183 ? 0.698 -9.322 8.817 1.00 98.38 183 VAL A C 1
ATOM 1426 O O . VAL A 1 183 ? 0.950 -10.509 8.628 1.00 98.38 183 VAL A O 1
ATOM 1429 N N . ASP A 1 184 ? 0.894 -8.733 9.996 1.00 98.44 184 ASP A N 1
ATOM 1430 C CA . ASP A 1 184 ? 1.276 -9.432 11.220 1.00 98.44 184 ASP A CA 1
ATOM 1431 C C . ASP A 1 184 ? 0.390 -10.666 11.477 1.00 98.44 184 ASP A C 1
ATOM 1433 O O . ASP A 1 184 ? -0.797 -10.694 11.123 1.00 98.44 184 ASP A O 1
ATOM 1437 N N . ASN A 1 185 ? 0.996 -11.705 12.050 1.00 98.31 185 ASN A N 1
ATOM 1438 C CA . ASN A 1 185 ? 0.457 -13.057 12.219 1.00 98.31 185 ASN A CA 1
ATOM 1439 C C . ASN A 1 185 ? 0.140 -13.833 10.920 1.00 98.31 185 ASN A C 1
ATOM 1441 O O . ASN A 1 185 ? -0.297 -14.982 11.008 1.00 98.31 185 ASN A O 1
ATOM 1445 N N . MET A 1 186 ? 0.349 -13.276 9.719 1.00 98.56 186 MET A N 1
ATOM 1446 C CA . MET A 1 186 ? 0.209 -14.036 8.468 1.00 98.56 186 MET A CA 1
ATOM 1447 C C . MET A 1 186 ? 1.490 -14.801 8.149 1.00 98.56 186 MET A C 1
ATOM 1449 O O . MET A 1 186 ? 2.588 -14.252 8.214 1.00 98.56 186 MET A O 1
ATOM 1453 N N . THR A 1 187 ? 1.354 -16.056 7.731 1.00 97.62 187 THR A N 1
ATOM 1454 C CA . THR A 1 187 ? 2.450 -16.778 7.068 1.00 97.62 187 THR A CA 1
ATOM 1455 C C . THR A 1 187 ? 2.682 -16.245 5.651 1.00 97.62 187 THR A C 1
ATOM 1457 O O . THR A 1 187 ? 1.803 -15.617 5.057 1.00 97.62 187 THR A O 1
ATOM 1460 N N . GLU A 1 188 ? 3.843 -16.540 5.060 1.00 95.00 188 GLU A N 1
ATOM 1461 C CA . GLU A 1 188 ? 4.119 -16.191 3.656 1.00 95.00 188 GLU A CA 1
ATOM 1462 C C . GLU A 1 188 ? 3.073 -16.782 2.690 1.00 95.00 188 GLU A C 1
ATOM 1464 O O . GLU A 1 188 ? 2.666 -16.128 1.731 1.00 95.00 188 GLU A O 1
ATOM 1469 N N . GLU A 1 189 ? 2.599 -18.005 2.948 1.00 96.31 189 GLU A N 1
ATOM 1470 C CA . GLU A 1 189 ? 1.579 -18.656 2.118 1.00 96.31 189 GLU A CA 1
ATOM 1471 C C . GLU A 1 189 ? 0.237 -17.915 2.183 1.00 96.31 189 GLU A C 1
ATOM 1473 O O . GLU A 1 189 ? -0.361 -17.624 1.145 1.00 96.31 189 GLU A O 1
ATOM 1478 N N . GLU A 1 190 ? -0.217 -17.548 3.383 1.00 97.88 190 GLU A N 1
ATOM 1479 C CA . GLU A 1 190 ? -1.438 -16.755 3.556 1.00 97.88 190 GLU A CA 1
ATOM 1480 C C . GLU A 1 190 ? -1.309 -15.372 2.917 1.00 97.88 190 GLU A C 1
ATOM 1482 O O . GLU A 1 190 ? -2.224 -14.920 2.223 1.00 97.88 190 GLU A O 1
ATOM 1487 N N . PHE A 1 191 ? -0.158 -14.719 3.097 1.00 98.31 191 PHE A N 1
ATOM 1488 C CA . PHE A 1 191 ? 0.101 -13.423 2.486 1.00 98.31 191 PHE A CA 1
ATOM 1489 C C . PHE A 1 191 ? 0.109 -13.503 0.957 1.00 98.31 191 PHE A C 1
ATOM 1491 O O . PHE A 1 191 ? -0.445 -12.631 0.294 1.00 98.31 191 PHE A O 1
ATOM 1498 N N . ARG A 1 192 ? 0.674 -14.565 0.375 1.00 96.94 192 ARG A N 1
ATOM 1499 C CA . ARG A 1 192 ? 0.685 -14.772 -1.079 1.00 96.94 192 ARG A CA 1
ATOM 1500 C C . ARG A 1 192 ? -0.729 -14.835 -1.656 1.00 96.94 192 ARG A C 1
ATOM 1502 O O . ARG A 1 192 ? -0.969 -14.267 -2.721 1.00 96.94 192 ARG A O 1
ATOM 1509 N N . VAL A 1 193 ? -1.664 -15.483 -0.957 1.00 98.12 193 VAL A N 1
ATOM 1510 C CA . VAL A 1 193 ? -3.083 -15.510 -1.352 1.00 98.12 193 VAL A CA 1
ATOM 1511 C C . VAL A 1 193 ? -3.687 -14.105 -1.279 1.00 98.12 193 VAL A C 1
ATOM 1513 O O . VAL A 1 193 ? -4.261 -13.639 -2.263 1.00 98.12 193 VAL A O 1
ATOM 1516 N N . LEU A 1 194 ? -3.487 -13.396 -0.162 1.00 98.62 194 LEU A N 1
ATOM 1517 C CA . LEU A 1 194 ? -3.966 -12.020 0.014 1.00 98.62 194 LEU A CA 1
ATOM 1518 C C . LEU A 1 194 ? -3.421 -11.073 -1.068 1.00 98.62 194 LEU A C 1
ATOM 1520 O O . LEU A 1 194 ? -4.175 -10.289 -1.644 1.00 98.62 194 LEU A O 1
ATOM 1524 N N . ALA A 1 195 ? -2.126 -11.164 -1.373 1.00 98.50 195 ALA A N 1
ATOM 1525 C CA . ALA A 1 195 ? -1.469 -10.376 -2.405 1.00 98.50 195 ALA A CA 1
ATOM 1526 C C . ALA A 1 195 ? -2.107 -10.624 -3.777 1.00 98.50 195 ALA A C 1
ATOM 1528 O O . ALA A 1 195 ? -2.483 -9.675 -4.462 1.00 98.50 195 ALA A O 1
ATOM 1529 N N . GLN A 1 196 ? -2.291 -11.888 -4.169 1.00 98.06 196 GLN A N 1
ATOM 1530 C CA . GLN A 1 196 ? -2.910 -12.237 -5.451 1.00 98.06 196 GLN A CA 1
ATOM 1531 C C . GLN A 1 196 ? -4.352 -11.736 -5.566 1.00 98.06 196 GLN A C 1
ATOM 1533 O O . GLN A 1 196 ? -4.736 -11.221 -6.620 1.00 98.06 196 GLN A O 1
ATOM 1538 N N . ASP A 1 197 ? -5.145 -11.866 -4.503 1.00 98.38 197 ASP A N 1
ATOM 1539 C CA . ASP A 1 197 ? -6.536 -11.416 -4.501 1.00 98.38 197 ASP A CA 1
ATOM 1540 C C . ASP A 1 197 ? -6.643 -9.887 -4.534 1.00 98.38 197 ASP A C 1
ATOM 1542 O O . ASP A 1 197 ? -7.420 -9.353 -5.332 1.00 98.38 197 ASP A O 1
ATOM 1546 N N . SER A 1 198 ? -5.801 -9.188 -3.766 1.00 98.56 198 SER A N 1
ATOM 1547 C CA . SER A 1 198 ? -5.669 -7.729 -3.816 1.00 98.56 198 SER A CA 1
ATOM 1548 C C . SER A 1 198 ? -5.284 -7.250 -5.216 1.00 98.56 198 SER A C 1
ATOM 1550 O O . SER A 1 198 ? -5.975 -6.417 -5.806 1.00 98.56 198 SER A O 1
ATOM 1552 N N . ILE A 1 199 ? -4.234 -7.834 -5.806 1.00 98.56 199 ILE A N 1
ATOM 1553 C CA . ILE A 1 199 ? -3.757 -7.453 -7.137 1.00 98.56 199 ILE A CA 1
ATOM 1554 C C . ILE A 1 199 ? -4.857 -7.684 -8.180 1.00 98.56 199 ILE A C 1
ATOM 1556 O O . ILE A 1 199 ? -5.160 -6.789 -8.971 1.00 98.56 199 ILE A O 1
ATOM 1560 N N . ARG A 1 200 ? -5.508 -8.855 -8.173 1.00 98.12 200 ARG A N 1
ATOM 1561 C CA . ARG A 1 200 ? -6.584 -9.173 -9.124 1.00 98.12 200 ARG A CA 1
ATOM 1562 C C . ARG A 1 200 ? -7.759 -8.206 -8.989 1.00 98.12 200 ARG A C 1
ATOM 1564 O O . ARG A 1 200 ? -8.270 -7.736 -10.006 1.00 98.12 200 ARG A O 1
ATOM 1571 N N . HIS A 1 201 ? -8.176 -7.905 -7.759 1.00 98.12 201 HIS A N 1
ATOM 1572 C CA . HIS A 1 201 ? -9.237 -6.937 -7.489 1.00 98.12 201 HIS A CA 1
ATOM 1573 C C . HIS A 1 201 ? -8.888 -5.571 -8.086 1.00 98.12 201 HIS A C 1
ATOM 1575 O O . HIS A 1 201 ? -9.668 -4.990 -8.841 1.00 98.12 201 HIS A O 1
ATOM 1581 N N . GLN A 1 202 ? -7.674 -5.103 -7.820 1.00 97.44 202 GLN A N 1
ATOM 1582 C CA . GLN A 1 202 ? -7.244 -3.749 -8.142 1.00 97.44 202 GLN A CA 1
ATOM 1583 C C . GLN A 1 202 ? -6.933 -3.537 -9.628 1.00 97.44 202 GLN A C 1
ATOM 1585 O O . GLN A 1 202 ? -7.126 -2.448 -10.175 1.00 97.44 202 GLN A O 1
ATOM 1590 N N . MET A 1 203 ? -6.555 -4.604 -10.331 1.00 96.94 203 MET A N 1
ATOM 1591 C CA . MET A 1 203 ? -6.475 -4.616 -11.794 1.00 96.94 203 MET A CA 1
ATOM 1592 C C . MET A 1 203 ? -7.860 -4.537 -12.457 1.00 96.94 203 MET A C 1
ATOM 1594 O O . MET A 1 203 ? -7.979 -4.028 -13.574 1.00 96.94 203 MET A O 1
ATOM 1598 N N . GLY A 1 204 ? -8.908 -5.017 -11.777 1.00 96.38 204 GLY A N 1
ATOM 1599 C CA . GLY A 1 204 ? -10.300 -4.939 -12.229 1.00 96.38 204 GLY A CA 1
ATOM 1600 C C . GLY A 1 204 ? -11.016 -3.634 -11.863 1.00 96.38 204 GLY A C 1
ATOM 1601 O O . GLY A 1 204 ? -11.950 -3.243 -12.564 1.00 96.38 204 GLY A O 1
ATOM 1602 N N . ALA A 1 205 ? -10.578 -2.948 -10.804 1.00 96.50 205 ALA A N 1
ATOM 1603 C CA . ALA A 1 205 ? -11.167 -1.695 -10.336 1.00 96.50 205 ALA A CA 1
ATOM 1604 C C . ALA A 1 205 ? -10.930 -0.530 -11.315 1.00 96.50 205 ALA A C 1
ATOM 1606 O O . ALA A 1 205 ? -9.931 -0.493 -12.041 1.00 96.50 205 ALA A O 1
ATOM 1607 N N . GLU A 1 206 ? -11.857 0.429 -11.359 1.00 96.44 206 GLU A N 1
ATOM 1608 C CA . GLU A 1 206 ? -11.700 1.666 -12.131 1.00 96.44 206 GLU A CA 1
ATOM 1609 C C . GLU A 1 206 ? -10.574 2.526 -11.538 1.00 96.44 206 GLU A C 1
ATOM 1611 O O . GLU A 1 206 ? -10.418 2.597 -10.323 1.00 96.44 206 GLU A O 1
ATOM 1616 N N . ILE A 1 207 ? -9.789 3.196 -12.393 1.00 96.31 207 ILE A N 1
ATOM 1617 C CA . ILE A 1 207 ? -8.857 4.219 -11.907 1.00 96.31 207 ILE A CA 1
ATOM 1618 C C . ILE A 1 207 ? -9.668 5.475 -11.591 1.00 96.31 207 ILE A C 1
ATOM 1620 O O . ILE A 1 207 ? -9.983 6.269 -12.481 1.00 96.31 207 ILE A O 1
ATOM 1624 N N . SER A 1 208 ? -9.987 5.658 -10.316 1.00 96.00 208 SER A N 1
ATOM 1625 C CA . SER A 1 208 ? -10.800 6.773 -9.837 1.00 96.00 208 SER A CA 1
ATOM 1626 C C . SER A 1 208 ? -10.299 7.323 -8.509 1.00 96.00 208 SER A C 1
ATOM 1628 O O . SER A 1 208 ? -9.554 6.684 -7.770 1.00 96.00 208 SER A O 1
ATOM 1630 N N . LYS A 1 209 ? -10.698 8.561 -8.206 1.00 95.88 209 LYS A N 1
ATOM 1631 C CA . LYS A 1 209 ? -10.453 9.186 -6.907 1.00 95.88 209 LYS A CA 1
ATOM 1632 C C . LYS A 1 209 ? -11.712 9.090 -6.059 1.00 95.88 209 LYS A C 1
ATOM 1634 O O . LYS A 1 209 ? -12.777 9.536 -6.481 1.00 95.88 209 LYS A O 1
ATOM 1639 N N . HIS A 1 210 ? -11.560 8.571 -4.852 1.00 94.56 210 HIS A N 1
ATOM 1640 C CA . HIS A 1 210 ? -12.626 8.420 -3.874 1.00 94.56 210 HIS A CA 1
ATOM 1641 C C . HIS A 1 210 ? -12.417 9.391 -2.718 1.00 94.56 210 HIS A C 1
ATOM 1643 O O . HIS A 1 210 ? -11.300 9.834 -2.446 1.00 94.56 210 HIS A O 1
ATOM 1649 N N . ALA A 1 211 ? -13.510 9.721 -2.038 1.00 95.94 211 ALA A N 1
ATOM 1650 C CA . ALA A 1 211 ? -13.494 10.466 -0.791 1.00 95.94 211 ALA A CA 1
ATOM 1651 C C . ALA A 1 211 ? -14.247 9.668 0.272 1.00 95.94 211 ALA A C 1
ATOM 1653 O O . ALA A 1 211 ? -15.265 9.042 -0.025 1.00 95.94 211 ALA A O 1
ATOM 1654 N N . ALA A 1 212 ? -13.750 9.707 1.503 1.00 96.38 212 ALA A N 1
ATOM 1655 C CA . ALA A 1 212 ? -14.417 9.124 2.656 1.00 96.38 212 ALA A CA 1
ATOM 1656 C C . ALA A 1 212 ? -14.442 10.141 3.796 1.00 96.38 212 ALA A C 1
ATOM 1658 O O . ALA A 1 212 ? -13.489 10.896 3.988 1.00 96.38 212 ALA A O 1
ATOM 1659 N N . GLN A 1 213 ? -15.541 10.152 4.542 1.00 98.31 213 GLN A N 1
ATOM 1660 C CA . GLN A 1 213 ? -15.713 10.958 5.740 1.00 98.31 213 GLN A CA 1
ATOM 1661 C C . GLN A 1 213 ? -16.207 10.040 6.852 1.00 98.31 213 GLN A C 1
ATOM 1663 O O . GLN A 1 213 ? -17.128 9.249 6.645 1.00 98.31 213 GLN A O 1
ATOM 1668 N N . SER A 1 214 ? -15.594 10.156 8.025 1.00 98.62 214 SER A N 1
ATOM 1669 C CA . SER A 1 214 ? -16.066 9.456 9.223 1.00 98.62 214 SER A CA 1
ATOM 1670 C C . SER A 1 214 ? -17.460 9.956 9.635 1.00 98.62 214 SER A C 1
ATOM 1672 O O . SER A 1 214 ? -17.770 11.144 9.501 1.00 98.62 214 SER A O 1
ATOM 1674 N N . PRO A 1 215 ? -18.348 9.089 10.140 1.00 98.12 215 PRO A N 1
ATOM 1675 C CA . PRO A 1 215 ? -19.704 9.491 10.469 1.00 98.12 215 PRO A CA 1
ATOM 1676 C C . PRO A 1 215 ? -19.742 10.373 11.724 1.00 98.12 215 PRO A C 1
ATOM 1678 O O . PRO A 1 215 ? -19.157 10.064 12.759 1.00 98.12 215 PRO A O 1
ATOM 1681 N N . ALA A 1 216 ? -20.543 11.441 11.688 1.00 97.44 216 ALA A N 1
ATOM 1682 C CA . ALA A 1 216 ? -20.721 12.340 12.834 1.00 97.44 216 ALA A CA 1
ATOM 1683 C C . ALA A 1 216 ? -21.272 11.638 14.094 1.00 97.44 216 ALA A C 1
ATOM 1685 O O . ALA A 1 216 ? -21.035 12.100 15.211 1.00 97.44 216 ALA A O 1
ATOM 1686 N N . SER A 1 217 ? -21.992 10.522 13.927 1.00 97.38 217 SER A N 1
ATOM 1687 C CA . SER A 1 217 ? -22.475 9.684 15.031 1.00 97.38 217 SER A CA 1
ATOM 1688 C C . SER A 1 217 ? -21.356 8.950 15.776 1.00 97.38 217 SER A C 1
ATOM 1690 O O . SER A 1 217 ? -21.551 8.611 16.940 1.00 97.38 217 SER A O 1
ATOM 1692 N N . LEU A 1 218 ? -20.195 8.745 15.143 1.00 97.00 218 LEU A N 1
ATOM 1693 C CA . LEU A 1 218 ? -18.981 8.174 15.737 1.00 97.00 218 LEU A CA 1
ATOM 1694 C C . LEU A 1 218 ? -17.841 9.195 15.707 1.00 97.00 218 LEU A C 1
ATOM 1696 O O . LEU A 1 218 ? -16.700 8.905 15.369 1.00 97.00 218 LEU A O 1
ATOM 1700 N N . ARG A 1 219 ? -18.148 10.433 16.109 1.00 97.00 219 ARG A N 1
ATOM 1701 C CA . ARG A 1 219 ? -17.156 11.512 16.173 1.00 97.00 219 ARG A CA 1
ATOM 1702 C C . ARG A 1 219 ? -15.867 11.094 16.898 1.00 97.00 219 ARG A C 1
ATOM 1704 O O . ARG A 1 219 ? -14.800 11.556 16.513 1.00 97.00 219 ARG A O 1
ATOM 1711 N N . GLY A 1 220 ? -15.972 10.264 17.936 1.00 97.50 220 GLY A N 1
ATOM 1712 C CA . GLY A 1 220 ? -14.819 9.787 18.694 1.00 97.50 220 GLY A CA 1
ATOM 1713 C C . GLY A 1 220 ? -13.994 10.919 19.319 1.00 97.50 220 GLY A C 1
ATOM 1714 O O . GLY A 1 220 ? -14.483 12.041 19.508 1.00 97.50 220 GLY A O 1
ATOM 1715 N N . ARG A 1 221 ? -12.749 10.612 19.674 1.00 98.50 221 ARG A N 1
ATOM 1716 C CA . ARG A 1 221 ? -11.781 11.548 20.258 1.00 98.50 221 ARG A CA 1
ATOM 1717 C C . ARG A 1 221 ? -11.110 12.404 19.192 1.00 98.50 221 ARG A C 1
ATOM 1719 O O . ARG A 1 221 ? -10.956 13.606 19.401 1.00 98.50 221 ARG A O 1
ATOM 1726 N N . ALA A 1 222 ? -10.783 11.821 18.037 1.00 98.38 222 ALA A N 1
ATOM 1727 C CA . ALA A 1 222 ? -10.131 12.539 16.940 1.00 98.38 222 ALA A CA 1
ATOM 1728 C C . ALA A 1 222 ? -11.068 13.546 16.256 1.00 98.38 222 ALA A C 1
ATOM 1730 O O . ALA A 1 222 ? -10.622 14.498 15.611 1.00 98.38 222 ALA A O 1
ATOM 1731 N N . GLY A 1 223 ? -12.380 13.385 16.430 1.00 98.62 223 GLY A N 1
ATOM 1732 C CA . GLY A 1 223 ? -13.378 14.138 15.694 1.00 98.62 223 GLY A CA 1
ATOM 1733 C C . GLY A 1 223 ? -13.667 13.521 14.328 1.00 98.62 223 GLY A C 1
ATOM 1734 O O . GLY A 1 223 ? -13.134 12.480 13.955 1.00 98.62 223 GLY A O 1
ATOM 1735 N N . VAL A 1 224 ? -14.523 14.202 13.567 1.00 98.81 224 VAL A N 1
ATOM 1736 C CA . VAL A 1 224 ? -14.814 13.813 12.185 1.00 98.81 224 VAL A CA 1
ATOM 1737 C C . VAL A 1 224 ? -13.640 14.212 11.300 1.00 98.81 224 VAL A C 1
ATOM 1739 O O . VAL A 1 224 ? -13.268 15.383 11.265 1.00 98.81 224 VAL A O 1
ATOM 1742 N N . VAL A 1 225 ? -13.076 13.246 10.593 1.00 98.69 225 VAL A N 1
ATOM 1743 C CA . VAL A 1 225 ? -12.036 13.406 9.576 1.00 98.69 225 VAL A CA 1
ATOM 1744 C C . VAL A 1 225 ? -12.566 13.069 8.186 1.00 98.69 225 VAL A C 1
ATOM 1746 O O . VAL A 1 225 ? -13.440 12.207 8.029 1.00 98.69 225 VAL A O 1
ATOM 1749 N N . SER A 1 226 ? -11.980 13.722 7.186 1.00 98.12 226 SER A N 1
ATOM 1750 C CA . SER A 1 226 ? -12.219 13.487 5.765 1.00 98.12 226 SER A CA 1
ATOM 1751 C C . SER A 1 226 ? -10.909 13.146 5.061 1.00 98.12 226 SER A C 1
ATOM 1753 O O . SER A 1 226 ? -9.878 13.759 5.339 1.00 98.12 226 SER A O 1
ATOM 1755 N N . ILE A 1 227 ? -10.954 12.208 4.118 1.00 96.38 227 ILE A N 1
ATOM 1756 C CA . ILE A 1 227 ? -9.795 11.770 3.339 1.00 96.38 227 ILE A CA 1
ATOM 1757 C C . ILE A 1 227 ? -10.165 11.588 1.867 1.00 96.38 227 ILE A C 1
ATOM 1759 O O . ILE A 1 227 ? -11.339 11.485 1.501 1.00 96.38 227 ILE A O 1
ATOM 1763 N N . SER A 1 228 ? -9.164 11.564 0.994 1.00 95.69 228 SER A N 1
ATOM 1764 C CA . SER A 1 228 ? -9.336 11.150 -0.395 1.00 95.69 228 SER A CA 1
ATOM 1765 C C . SER A 1 228 ? -8.182 10.267 -0.823 1.00 95.69 228 SER A C 1
ATOM 1767 O O . SER A 1 228 ? -7.038 10.595 -0.540 1.00 95.69 228 SER A O 1
ATOM 1769 N N . TYR A 1 229 ? -8.485 9.205 -1.556 1.00 93.75 229 TYR A N 1
ATOM 1770 C CA . TYR A 1 229 ? -7.513 8.219 -2.022 1.00 93.75 229 TYR A CA 1
ATOM 1771 C C . TYR A 1 229 ? -7.817 7.839 -3.473 1.00 93.75 229 TYR A C 1
ATOM 1773 O O . TYR A 1 229 ? -8.942 8.008 -3.955 1.00 93.75 229 TYR A O 1
ATOM 1781 N N . ALA A 1 230 ? -6.797 7.386 -4.193 1.00 93.19 230 ALA A N 1
ATOM 1782 C CA . ALA A 1 230 ? -6.962 6.814 -5.523 1.00 93.19 230 ALA A CA 1
ATOM 1783 C C . ALA A 1 230 ? -7.244 5.315 -5.407 1.00 93.19 230 ALA A C 1
ATOM 1785 O O . ALA A 1 230 ? -6.696 4.659 -4.524 1.00 93.19 230 ALA A O 1
ATOM 1786 N N . ASP A 1 231 ? -8.028 4.771 -6.326 1.00 94.38 231 ASP A N 1
ATOM 1787 C CA . ASP A 1 231 ? -8.298 3.340 -6.442 1.00 94.38 231 ASP A CA 1
ATOM 1788 C C . ASP A 1 231 ? -7.911 2.823 -7.834 1.00 94.38 231 ASP A C 1
ATOM 1790 O O . ASP A 1 231 ? -7.649 3.615 -8.749 1.00 94.38 231 ASP A O 1
ATOM 1794 N N . GLY A 1 232 ? -7.805 1.502 -7.962 1.00 96.94 232 GLY A N 1
ATOM 1795 C CA . GLY A 1 232 ? -7.400 0.820 -9.184 1.00 96.94 232 GLY A CA 1
ATOM 1796 C C . GLY A 1 232 ? -5.911 0.950 -9.515 1.00 96.94 232 GLY A C 1
ATOM 1797 O O . GLY A 1 232 ? -5.219 1.885 -9.109 1.00 96.94 232 GLY A O 1
ATOM 1798 N N . MET A 1 233 ? -5.396 -0.003 -10.288 1.00 97.12 233 MET A N 1
ATOM 1799 C CA . MET A 1 233 ? -4.017 0.000 -10.796 1.00 97.12 233 MET A CA 1
ATOM 1800 C C . MET A 1 233 ? -3.925 -0.711 -12.146 1.00 97.12 233 MET A C 1
ATOM 1802 O O . MET A 1 233 ? -4.822 -1.476 -12.501 1.00 97.12 233 MET A O 1
ATOM 1806 N N . ARG A 1 234 ? -2.872 -0.463 -12.933 1.00 97.81 234 ARG A N 1
ATOM 1807 C CA . ARG A 1 234 ? -2.696 -1.105 -14.252 1.00 97.81 234 ARG A CA 1
ATOM 1808 C C . ARG A 1 234 ? -1.239 -1.428 -14.542 1.00 97.81 234 ARG A C 1
ATOM 1810 O O . ARG A 1 234 ? -0.346 -0.672 -14.168 1.00 97.81 234 ARG A O 1
ATOM 1817 N N . THR A 1 235 ? -1.020 -2.505 -15.292 1.00 97.69 235 THR A N 1
ATOM 1818 C CA . THR A 1 235 ? 0.259 -2.733 -15.967 1.00 97.69 235 THR A CA 1
ATOM 1819 C C . THR A 1 235 ? 0.485 -1.686 -17.057 1.00 97.69 235 THR A C 1
ATOM 1821 O O . THR A 1 235 ? -0.464 -1.098 -17.587 1.00 97.69 235 THR A O 1
ATOM 1824 N N . VAL A 1 236 ? 1.750 -1.465 -17.411 1.00 97.94 236 VAL A N 1
ATOM 1825 C CA . VAL A 1 236 ? 2.152 -0.536 -18.472 1.00 97.94 236 VAL A CA 1
ATOM 1826 C C . VAL A 1 236 ? 2.872 -1.314 -19.574 1.00 97.94 236 VAL A C 1
ATOM 1828 O O . VAL A 1 236 ? 4.020 -1.723 -19.368 1.00 97.94 236 VAL A O 1
ATOM 1831 N N . PRO A 1 237 ? 2.236 -1.510 -20.746 1.00 97.81 237 PRO A N 1
ATOM 1832 C CA . PRO A 1 237 ? 2.821 -2.242 -21.866 1.00 97.81 237 PRO A CA 1
ATOM 1833 C C . PRO A 1 237 ? 4.209 -1.805 -22.285 1.00 97.81 237 PRO A C 1
ATOM 1835 O O . PRO A 1 237 ? 5.093 -2.628 -22.507 1.00 97.81 237 PRO A O 1
ATOM 1838 N N . GLU A 1 238 ? 4.427 -0.501 -22.318 1.00 98.31 238 GLU A N 1
ATOM 1839 C CA . GLU A 1 238 ? 5.709 0.082 -22.663 1.00 98.31 238 GLU A CA 1
ATOM 1840 C C . GLU A 1 238 ? 6.824 -0.302 -21.683 1.00 98.31 238 GLU A C 1
ATOM 1842 O O . GLU A 1 238 ? 7.973 -0.427 -22.105 1.00 98.31 238 GLU A O 1
ATOM 1847 N N . ILE A 1 239 ? 6.507 -0.509 -20.399 1.00 98.44 239 ILE A N 1
ATOM 1848 C CA . ILE A 1 239 ? 7.508 -0.841 -19.381 1.00 98.44 239 ILE A CA 1
ATOM 1849 C C . ILE A 1 239 ? 7.841 -2.330 -19.397 1.00 98.44 239 ILE A C 1
ATOM 1851 O O . ILE A 1 239 ? 9.025 -2.658 -19.443 1.00 98.44 239 ILE A O 1
ATOM 1855 N N . TYR A 1 240 ? 6.857 -3.238 -19.443 1.00 97.56 240 TYR A N 1
ATOM 1856 C CA . TYR A 1 240 ? 7.208 -4.659 -19.573 1.00 97.56 240 TYR A CA 1
ATOM 1857 C C . TYR A 1 240 ? 7.897 -4.946 -20.915 1.00 97.56 240 TYR A C 1
ATOM 1859 O O . TYR A 1 240 ? 8.838 -5.732 -20.953 1.00 97.56 240 TYR A O 1
ATOM 1867 N N . ASN A 1 241 ? 7.516 -4.267 -22.009 1.00 98.31 241 ASN A N 1
ATOM 1868 C CA . ASN A 1 241 ? 8.221 -4.403 -23.286 1.00 98.31 241 ASN A CA 1
ATOM 1869 C C . ASN A 1 241 ? 9.673 -3.915 -23.185 1.00 98.31 241 ASN A C 1
ATOM 1871 O O . ASN A 1 241 ? 10.570 -4.557 -23.727 1.00 98.31 241 ASN A O 1
ATOM 1875 N N . LEU A 1 242 ? 9.921 -2.818 -22.465 1.00 98.44 242 LEU A N 1
ATOM 1876 C CA . LEU A 1 242 ? 11.273 -2.332 -22.200 1.00 98.44 242 LEU A CA 1
ATOM 1877 C C . LEU A 1 242 ? 12.104 -3.344 -21.404 1.00 98.44 242 LEU A C 1
ATOM 1879 O O . LEU A 1 242 ? 13.242 -3.609 -21.783 1.00 98.44 242 LEU A O 1
ATOM 1883 N N . MET A 1 243 ? 11.539 -3.925 -20.343 1.00 98.12 243 MET A N 1
ATOM 1884 C CA . MET A 1 243 ? 12.216 -4.949 -19.542 1.00 98.12 243 MET A CA 1
ATOM 1885 C C . MET A 1 243 ? 12.575 -6.175 -20.392 1.00 98.12 243 MET A C 1
ATOM 1887 O O . MET A 1 243 ? 13.734 -6.584 -20.400 1.00 98.12 243 MET A O 1
ATOM 1891 N N . HIS A 1 244 ? 11.635 -6.693 -21.191 1.00 97.19 244 HIS A N 1
ATOM 1892 C CA . HIS A 1 244 ? 11.914 -7.797 -22.124 1.00 97.19 244 HIS A CA 1
ATOM 1893 C C . HIS A 1 244 ? 12.968 -7.430 -23.156 1.00 97.19 244 HIS A C 1
ATOM 1895 O O . HIS A 1 244 ? 13.895 -8.195 -23.389 1.00 97.19 244 HIS A O 1
ATOM 1901 N N . THR A 1 245 ? 12.886 -6.225 -23.723 1.00 96.94 245 THR A N 1
ATOM 1902 C CA . THR A 1 245 ? 13.870 -5.759 -24.704 1.00 96.94 245 THR A CA 1
ATOM 1903 C C . THR A 1 245 ? 15.266 -5.670 -24.085 1.00 96.94 245 THR A C 1
ATOM 1905 O O . THR A 1 245 ? 16.246 -5.981 -24.754 1.00 96.94 245 THR A O 1
ATOM 1908 N N . PHE A 1 246 ? 15.400 -5.263 -22.820 1.00 96.62 246 PHE A N 1
ATOM 1909 C CA . PHE A 1 246 ? 16.689 -5.296 -22.127 1.00 96.62 246 PHE A CA 1
ATOM 1910 C C . PHE A 1 246 ? 17.212 -6.728 -21.982 1.00 96.62 246 PHE A C 1
ATOM 1912 O O . PHE A 1 246 ? 18.333 -6.995 -22.425 1.00 96.62 246 PHE A O 1
ATOM 1919 N N . LEU A 1 247 ? 16.389 -7.650 -21.475 1.00 94.81 247 LEU A N 1
ATOM 1920 C CA . LEU A 1 247 ? 16.764 -9.056 -21.302 1.00 94.81 247 LEU A CA 1
ATOM 1921 C C . LEU A 1 247 ? 17.178 -9.709 -22.632 1.00 94.81 247 LEU A C 1
ATOM 1923 O O . LEU A 1 247 ? 18.245 -10.320 -22.712 1.00 94.81 247 LEU A O 1
ATOM 1927 N N . ASP A 1 248 ? 16.406 -9.489 -23.700 1.00 94.44 248 ASP A N 1
ATOM 1928 C CA . ASP A 1 248 ? 16.668 -10.007 -25.052 1.00 94.44 248 ASP A CA 1
ATOM 1929 C C . ASP A 1 248 ? 17.974 -9.477 -25.669 1.00 94.44 248 ASP A C 1
ATOM 1931 O O . ASP A 1 248 ? 18.517 -10.074 -26.600 1.00 94.44 248 ASP A O 1
ATOM 1935 N N . ASN A 1 249 ? 18.494 -8.355 -25.164 1.00 94.12 249 ASN A N 1
ATOM 1936 C CA . ASN A 1 249 ? 19.764 -7.764 -25.591 1.00 94.12 249 ASN A CA 1
ATOM 1937 C C . ASN A 1 249 ? 20.924 -8.045 -24.616 1.00 94.12 249 ASN A C 1
ATOM 1939 O O . ASN A 1 249 ? 21.998 -7.445 -24.742 1.00 94.12 249 ASN A O 1
ATOM 1943 N N . GLY A 1 250 ? 20.740 -8.951 -23.651 1.00 94.06 250 GLY A N 1
ATOM 1944 C CA . GLY A 1 250 ? 21.770 -9.288 -22.665 1.00 94.06 250 GLY A CA 1
ATOM 1945 C C . GLY A 1 250 ? 22.056 -8.146 -21.687 1.00 94.06 250 GLY A C 1
ATOM 1946 O O . GLY A 1 250 ? 23.207 -7.943 -21.292 1.00 94.06 250 GLY A O 1
ATOM 1947 N N . ILE A 1 251 ? 21.026 -7.359 -21.359 1.00 94.94 251 ILE A N 1
ATOM 1948 C CA . ILE A 1 251 ? 21.031 -6.356 -20.292 1.00 94.94 251 ILE A CA 1
ATOM 1949 C C . ILE A 1 251 ? 20.116 -6.880 -19.186 1.00 94.94 251 ILE A C 1
ATOM 1951 O O . ILE A 1 251 ? 18.922 -7.070 -19.407 1.00 94.94 251 ILE A O 1
ATOM 1955 N N . ASP A 1 252 ? 20.667 -7.111 -18.001 1.00 95.56 252 ASP A N 1
ATOM 1956 C CA . ASP A 1 252 ? 19.896 -7.634 -16.883 1.00 95.56 252 ASP A CA 1
ATOM 1957 C C . ASP A 1 252 ? 18.872 -6.619 -16.353 1.00 95.56 252 ASP A C 1
ATOM 1959 O O . ASP A 1 252 ? 19.059 -5.404 -16.464 1.00 95.56 252 ASP A O 1
ATOM 1963 N N . VAL A 1 253 ? 17.796 -7.109 -15.749 1.00 96.25 253 VAL A N 1
ATOM 1964 C CA . VAL A 1 253 ? 16.710 -6.296 -15.203 1.00 96.25 253 VAL A CA 1
ATOM 1965 C C . VAL A 1 253 ? 16.489 -6.646 -13.742 1.00 96.25 253 VAL A C 1
ATOM 1967 O O . VAL A 1 253 ? 16.216 -7.790 -13.395 1.00 96.25 253 VAL A O 1
ATOM 1970 N N . TYR A 1 254 ? 16.541 -5.613 -12.908 1.00 96.94 254 TYR A N 1
ATOM 1971 C CA . TYR A 1 254 ? 16.232 -5.680 -11.489 1.00 96.94 254 TYR A CA 1
ATOM 1972 C C . TYR A 1 254 ? 15.095 -4.728 -11.136 1.00 96.94 254 TYR A C 1
ATOM 1974 O O . TYR A 1 254 ? 14.988 -3.632 -11.696 1.00 96.94 254 TYR A O 1
ATOM 1982 N N . VAL A 1 255 ? 14.289 -5.114 -10.153 1.00 97.81 255 VAL A N 1
ATOM 1983 C CA . VAL A 1 255 ? 13.300 -4.245 -9.510 1.00 97.81 255 VAL A CA 1
ATOM 1984 C C . VAL A 1 255 ? 13.786 -3.922 -8.102 1.00 97.81 255 VAL A C 1
ATOM 1986 O O . VAL A 1 255 ? 14.146 -4.824 -7.356 1.00 97.81 255 VAL A O 1
ATOM 1989 N N . VAL A 1 256 ? 13.809 -2.638 -7.739 1.00 96.94 256 VAL A N 1
ATOM 1990 C CA . VAL A 1 256 ? 14.109 -2.172 -6.376 1.00 96.94 256 VAL A CA 1
ATOM 1991 C C . VAL A 1 256 ? 13.010 -1.202 -5.938 1.00 96.94 256 VAL A C 1
ATOM 1993 O O . VAL A 1 256 ? 13.026 -0.012 -6.283 1.00 96.94 256 VAL A O 1
ATOM 1996 N N . SER A 1 257 ? 12.050 -1.724 -5.175 1.00 96.56 257 SER A N 1
ATOM 1997 C CA . SER A 1 257 ? 10.867 -1.003 -4.694 1.00 96.56 257 SER A CA 1
ATOM 1998 C C . SER A 1 257 ? 10.968 -0.647 -3.209 1.00 96.56 257 SER A C 1
ATOM 2000 O O . SER A 1 257 ? 11.667 -1.307 -2.445 1.00 96.56 257 SER A O 1
ATOM 2002 N N . ALA A 1 258 ? 10.255 0.399 -2.793 1.00 94.38 258 ALA A N 1
ATOM 2003 C CA . ALA A 1 258 ? 10.007 0.668 -1.375 1.00 94.38 258 ALA A CA 1
ATOM 2004 C C . ALA A 1 258 ? 8.799 -0.122 -0.829 1.00 94.38 258 ALA A C 1
ATOM 2006 O O . ALA A 1 258 ? 8.630 -0.192 0.386 1.00 94.38 258 ALA A O 1
ATOM 2007 N N . GLY A 1 259 ? 7.985 -0.710 -1.712 1.00 95.75 259 GLY A N 1
ATOM 2008 C CA . GLY A 1 259 ? 6.864 -1.573 -1.352 1.00 95.75 259 GLY A CA 1
ATOM 2009 C C . GLY A 1 259 ? 7.309 -2.930 -0.812 1.00 95.75 259 GLY A C 1
ATOM 2010 O O . GLY A 1 259 ? 8.481 -3.310 -0.912 1.00 95.75 259 GLY A O 1
ATOM 2011 N N . PHE A 1 260 ? 6.361 -3.671 -0.238 1.00 97.25 260 PHE A N 1
ATOM 2012 C CA . PHE A 1 260 ? 6.636 -4.970 0.376 1.00 97.25 260 PHE A CA 1
ATOM 2013 C C . PHE A 1 260 ? 7.149 -5.980 -0.660 1.00 97.25 260 PHE A C 1
ATOM 2015 O O . PHE A 1 260 ? 6.458 -6.261 -1.637 1.00 97.25 260 PHE A O 1
ATOM 2022 N N . GLU A 1 261 ? 8.342 -6.543 -0.459 1.00 97.75 261 GLU A N 1
ATOM 2023 C CA . GLU A 1 261 ? 9.003 -7.404 -1.451 1.00 97.75 261 GLU A CA 1
ATOM 2024 C C . GLU A 1 261 ? 8.115 -8.560 -1.940 1.00 97.75 261 GLU A C 1
ATOM 2026 O O . GLU A 1 261 ? 7.904 -8.642 -3.151 1.00 97.75 261 GLU A O 1
ATOM 2031 N N . PRO A 1 262 ? 7.467 -9.362 -1.067 1.00 97.62 262 PRO A N 1
ATOM 2032 C CA . PRO A 1 262 ? 6.624 -10.467 -1.527 1.00 97.62 262 PRO A CA 1
ATOM 2033 C C . PRO A 1 262 ? 5.389 -10.003 -2.320 1.00 97.62 262 PRO A C 1
ATOM 2035 O O . PRO A 1 262 ? 4.870 -10.739 -3.160 1.00 97.62 262 PRO A O 1
ATOM 2038 N N . LEU A 1 263 ? 4.907 -8.775 -2.083 1.00 98.50 263 LEU A N 1
ATOM 2039 C CA . LEU A 1 263 ? 3.806 -8.177 -2.844 1.00 98.50 263 LEU A CA 1
ATOM 2040 C C . LEU A 1 263 ? 4.264 -7.754 -4.240 1.00 98.50 263 LEU A C 1
ATOM 2042 O O . LEU A 1 263 ? 3.577 -8.018 -5.227 1.00 98.50 263 LEU A O 1
ATOM 2046 N N . VAL A 1 264 ? 5.427 -7.105 -4.316 1.00 98.50 264 VAL A N 1
ATOM 2047 C CA . VAL A 1 264 ? 6.026 -6.670 -5.580 1.00 98.50 264 VAL A CA 1
ATOM 2048 C C . VAL A 1 264 ? 6.387 -7.887 -6.429 1.00 98.50 264 VAL A C 1
ATOM 2050 O O . VAL A 1 264 ? 6.065 -7.911 -7.613 1.00 98.50 264 VAL A O 1
ATOM 2053 N N . GLU A 1 265 ? 6.955 -8.936 -5.834 1.00 98.06 265 GLU A N 1
ATOM 2054 C CA . GLU A 1 265 ? 7.201 -10.222 -6.498 1.00 98.06 265 GLU A CA 1
ATOM 2055 C C . GLU A 1 265 ? 5.918 -10.830 -7.080 1.00 98.06 265 GLU A C 1
ATOM 2057 O O . GLU A 1 265 ? 5.904 -11.269 -8.233 1.00 98.06 265 GLU A O 1
ATOM 2062 N N . ALA A 1 266 ? 4.814 -10.817 -6.320 1.00 97.94 266 ALA A N 1
ATOM 2063 C CA . ALA A 1 266 ? 3.543 -11.413 -6.737 1.00 97.94 266 ALA A CA 1
ATOM 2064 C C . ALA A 1 266 ? 2.965 -10.799 -8.026 1.00 97.94 266 ALA A C 1
ATOM 2066 O O . ALA A 1 266 ? 2.191 -11.462 -8.724 1.00 97.94 266 ALA A O 1
ATOM 2067 N N . ILE A 1 267 ? 3.347 -9.563 -8.363 1.00 98.19 267 ILE A N 1
ATOM 2068 C CA . ILE A 1 267 ? 2.972 -8.902 -9.617 1.00 98.19 267 ILE A CA 1
ATOM 2069 C C . ILE A 1 267 ? 4.116 -8.885 -10.645 1.00 98.19 267 ILE A C 1
ATOM 2071 O O . ILE A 1 267 ? 3.879 -9.189 -11.813 1.00 98.19 267 ILE A O 1
ATOM 2075 N N . ALA A 1 268 ? 5.350 -8.579 -10.242 1.00 98.31 268 ALA A N 1
ATOM 2076 C CA . ALA A 1 268 ? 6.493 -8.425 -11.144 1.00 98.31 268 ALA A CA 1
ATOM 2077 C C . ALA A 1 268 ? 6.962 -9.750 -11.755 1.00 98.31 268 ALA A C 1
ATOM 2079 O O . ALA A 1 268 ? 7.356 -9.794 -12.922 1.00 98.31 268 ALA A O 1
ATOM 2080 N N . SER A 1 269 ? 6.888 -10.833 -10.984 1.00 97.75 269 SER A N 1
ATOM 2081 C CA . SER A 1 269 ? 7.344 -12.159 -11.407 1.00 97.75 269 SER A CA 1
ATOM 2082 C C . SER A 1 269 ? 6.225 -13.037 -11.956 1.00 97.75 269 SER A C 1
ATOM 2084 O O . SER A 1 269 ? 6.493 -14.117 -12.482 1.00 97.75 269 SER A O 1
ATOM 2086 N N . SER A 1 270 ? 4.967 -12.599 -11.853 1.00 96.19 270 SER A N 1
ATOM 2087 C CA . SER A 1 270 ? 3.832 -13.389 -12.324 1.00 96.19 270 SER A CA 1
ATOM 2088 C C . SER A 1 270 ? 3.641 -13.271 -13.844 1.00 96.19 270 SER A C 1
ATOM 2090 O O . SER A 1 270 ? 3.609 -12.155 -14.382 1.00 96.19 270 SER A O 1
ATOM 2092 N N . PRO A 1 271 ? 3.428 -14.400 -14.550 1.00 94.06 271 PRO A N 1
ATOM 2093 C CA . PRO A 1 271 ? 3.141 -14.389 -15.982 1.00 94.06 271 PRO A CA 1
ATOM 2094 C C . PRO A 1 271 ? 1.804 -13.739 -16.336 1.00 94.06 271 PRO A C 1
ATOM 2096 O O . PRO A 1 271 ? 1.640 -13.278 -17.466 1.00 94.06 271 PRO A O 1
ATOM 2099 N N . ASP A 1 272 ? 0.882 -13.621 -15.378 1.00 95.56 272 ASP A N 1
ATOM 2100 C CA . ASP A 1 272 ? -0.430 -13.002 -15.592 1.00 95.56 272 ASP A CA 1
ATOM 2101 C C . ASP A 1 272 ? -0.332 -11.493 -15.889 1.00 95.56 272 ASP A C 1
ATOM 2103 O O . ASP A 1 272 ? -1.250 -10.913 -16.472 1.00 95.56 272 ASP A O 1
ATOM 2107 N N . TYR A 1 273 ? 0.787 -10.854 -15.521 1.00 96.38 273 TYR A N 1
ATOM 2108 C CA . TYR A 1 273 ? 0.993 -9.405 -15.650 1.00 96.38 273 TYR A CA 1
ATOM 2109 C C . TYR A 1 273 ? 2.099 -9.029 -16.643 1.00 96.38 273 TYR A C 1
ATOM 2111 O O . TYR A 1 273 ? 2.463 -7.862 -16.752 1.00 96.38 273 TYR A O 1
ATOM 2119 N N . ALA A 1 274 ? 2.593 -10.008 -17.404 1.00 96.00 274 ALA A N 1
ATOM 2120 C CA . ALA A 1 274 ? 3.536 -9.867 -18.511 1.00 96.00 274 ALA A CA 1
ATOM 2121 C C . ALA A 1 274 ? 4.959 -9.386 -18.175 1.00 96.00 274 ALA A C 1
ATOM 2123 O O . ALA A 1 274 ? 5.800 -9.485 -19.058 1.00 96.00 274 ALA A O 1
ATOM 2124 N N . TYR A 1 275 ? 5.280 -8.923 -16.963 1.00 97.81 275 TYR A N 1
ATOM 2125 C CA . TYR A 1 275 ? 6.640 -8.465 -16.626 1.00 97.81 275 TYR A CA 1
ATOM 2126 C C . TYR A 1 275 ? 7.665 -9.608 -16.548 1.00 97.81 275 TYR A C 1
ATOM 2128 O O . TYR A 1 275 ? 8.753 -9.469 -17.095 1.00 97.81 275 TYR A O 1
ATOM 2136 N N . ASN A 1 276 ? 7.306 -10.744 -15.937 1.00 95.88 276 ASN A N 1
ATOM 2137 C CA . ASN A 1 276 ? 8.148 -11.947 -15.810 1.00 95.88 276 ASN A CA 1
ATOM 2138 C C . ASN A 1 276 ? 9.570 -11.688 -15.271 1.00 95.88 276 ASN A C 1
ATOM 2140 O O . 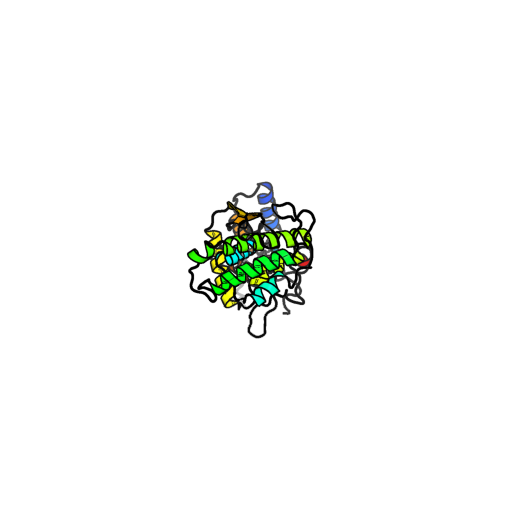ASN A 1 276 ? 10.521 -12.352 -15.688 1.00 95.88 276 ASN A O 1
ATOM 2144 N N . VAL A 1 277 ? 9.736 -10.730 -14.356 1.00 97.06 277 VAL A N 1
ATOM 2145 C CA . VAL A 1 277 ? 11.036 -10.484 -13.717 1.00 97.06 277 VAL A CA 1
ATOM 2146 C C . VAL A 1 277 ? 11.354 -11.668 -12.798 1.00 97.06 277 VAL A C 1
ATOM 2148 O O . VAL A 1 277 ? 10.503 -12.010 -11.975 1.00 97.06 277 VAL A O 1
ATOM 2151 N N . PRO A 1 278 ? 12.532 -12.311 -12.894 1.00 95.31 278 PRO A N 1
ATOM 2152 C CA . PRO A 1 278 ? 12.900 -13.396 -11.987 1.00 95.31 278 PRO A CA 1
ATOM 2153 C C . PRO A 1 278 ? 12.808 -12.961 -10.519 1.00 95.31 278 PRO A C 1
ATOM 2155 O O . PRO A 1 278 ? 13.192 -11.843 -10.180 1.00 95.31 278 PRO A O 1
ATOM 2158 N N . VAL A 1 279 ? 12.289 -13.835 -9.653 1.00 95.12 279 VAL A N 1
ATOM 2159 C CA . VAL A 1 279 ? 12.041 -13.515 -8.232 1.00 95.12 279 VAL A CA 1
ATOM 2160 C C . VAL A 1 279 ? 13.316 -13.081 -7.505 1.00 95.12 279 VAL A C 1
ATOM 2162 O O . VAL A 1 279 ? 13.298 -12.132 -6.737 1.00 95.12 279 VAL A O 1
ATOM 2165 N N . ASP A 1 280 ? 14.460 -13.680 -7.839 1.00 94.50 280 ASP A N 1
ATOM 2166 C CA . ASP A 1 280 ? 15.777 -13.342 -7.286 1.00 94.50 280 ASP A CA 1
ATOM 2167 C C . ASP A 1 280 ? 16.339 -11.997 -7.790 1.00 94.50 280 ASP A C 1
ATOM 2169 O O . ASP A 1 280 ? 17.456 -11.611 -7.433 1.00 94.50 280 ASP A O 1
ATOM 2173 N N . LYS A 1 281 ? 15.566 -11.274 -8.609 1.00 95.69 281 LYS A N 1
ATOM 2174 C CA . LYS A 1 281 ? 15.872 -9.934 -9.127 1.00 95.69 281 LYS A CA 1
ATOM 2175 C C . LYS A 1 281 ? 14.858 -8.877 -8.693 1.00 95.69 281 LYS A C 1
ATOM 2177 O O . LYS A 1 281 ? 14.950 -7.730 -9.140 1.00 95.69 281 LYS A O 1
ATOM 2182 N N . VAL A 1 282 ? 13.912 -9.238 -7.830 1.00 97.25 282 VAL A N 1
ATOM 2183 C CA . VAL A 1 282 ? 12.949 -8.317 -7.232 1.00 97.25 282 VAL A CA 1
ATOM 2184 C C . VAL A 1 282 ? 13.348 -8.078 -5.783 1.00 97.25 282 VAL A C 1
ATOM 2186 O O . VAL A 1 282 ? 13.424 -9.000 -4.984 1.00 97.25 282 VAL A O 1
ATOM 2189 N N . PHE A 1 283 ? 13.619 -6.820 -5.455 1.00 96.12 283 PHE A N 1
ATOM 2190 C CA . PHE A 1 283 ? 14.003 -6.398 -4.118 1.00 96.12 283 PHE A CA 1
ATOM 2191 C C . PHE A 1 283 ? 13.029 -5.345 -3.612 1.00 96.12 283 PHE A C 1
ATOM 2193 O O . PHE A 1 283 ? 12.689 -4.390 -4.320 1.00 96.12 283 PHE A O 1
ATOM 2200 N N . GLY A 1 284 ? 12.606 -5.497 -2.368 1.00 95.94 284 GLY A N 1
ATOM 2201 C CA . GLY A 1 284 ? 11.664 -4.596 -1.726 1.00 95.94 284 GLY A CA 1
ATOM 2202 C C . GLY A 1 284 ? 11.899 -4.483 -0.231 1.00 95.94 284 GLY A C 1
ATOM 2203 O O . GLY A 1 284 ? 12.920 -4.932 0.296 1.00 95.94 284 GLY A O 1
ATOM 2204 N N . LEU A 1 285 ? 10.927 -3.887 0.451 1.00 94.81 285 LEU A N 1
ATOM 2205 C CA . LEU A 1 285 ? 10.862 -3.875 1.903 1.00 94.81 285 LEU A CA 1
ATOM 2206 C C . LEU A 1 285 ? 10.702 -5.303 2.427 1.00 94.81 285 LEU A C 1
ATOM 2208 O O . LEU A 1 285 ? 9.901 -6.075 1.900 1.00 94.81 285 LEU A O 1
ATOM 2212 N N . ARG A 1 286 ? 11.418 -5.637 3.503 1.00 96.12 286 ARG A N 1
ATOM 2213 C CA . ARG A 1 286 ? 11.310 -6.933 4.182 1.00 96.12 286 ARG A CA 1
ATOM 2214 C C . ARG A 1 286 ? 10.904 -6.749 5.635 1.00 96.12 286 ARG A C 1
ATOM 2216 O O . ARG A 1 286 ? 11.317 -5.787 6.282 1.00 96.12 286 ARG A O 1
ATOM 2223 N N . LEU A 1 287 ? 10.140 -7.706 6.142 1.00 97.19 287 LEU A N 1
ATOM 2224 C CA . LEU A 1 287 ? 9.755 -7.793 7.546 1.00 97.19 287 LEU A CA 1
ATOM 2225 C C . LEU A 1 287 ? 10.524 -8.916 8.241 1.00 97.19 287 LEU A C 1
ATOM 2227 O O . LEU A 1 287 ? 10.996 -9.854 7.594 1.00 97.19 287 LEU A O 1
ATOM 2231 N N . GLU A 1 288 ? 10.661 -8.817 9.558 1.00 97.69 288 GLU A N 1
ATOM 2232 C CA . GLU A 1 288 ? 11.033 -9.967 10.376 1.00 97.69 288 GLU A CA 1
ATOM 2233 C C . GLU A 1 288 ? 9.925 -11.025 10.360 1.00 97.69 288 GLU A C 1
ATOM 2235 O O . GLU A 1 288 ? 8.753 -10.740 10.105 1.00 97.69 288 GLU A O 1
ATOM 2240 N N . GLN A 1 289 ? 10.317 -12.261 10.656 1.00 97.62 289 GLN A N 1
ATOM 2241 C CA . GLN A 1 289 ? 9.407 -13.384 10.827 1.00 97.62 289 GLN A CA 1
ATOM 2242 C C . GLN A 1 289 ? 9.678 -14.075 12.162 1.00 97.62 289 GLN A C 1
ATOM 2244 O O . GLN A 1 289 ? 10.814 -14.116 12.646 1.00 97.62 289 GLN A O 1
ATOM 2249 N N . ASP A 1 290 ? 8.628 -14.628 12.758 1.00 97.06 290 ASP A N 1
ATOM 2250 C CA . ASP A 1 290 ? 8.744 -15.499 13.917 1.00 97.06 290 ASP A CA 1
ATOM 2251 C C . ASP A 1 290 ? 9.341 -16.875 13.520 1.00 97.06 290 ASP A C 1
ATOM 2253 O O . ASP A 1 290 ? 9.474 -17.194 12.334 1.00 97.06 290 ASP A O 1
ATOM 2257 N N . PRO A 1 291 ? 9.706 -17.741 14.486 1.00 96.81 291 PRO A N 1
ATOM 2258 C CA . PRO A 1 291 ? 10.241 -19.073 14.184 1.00 96.81 291 PRO A CA 1
ATOM 2259 C C . PRO A 1 291 ? 9.299 -20.002 13.399 1.00 96.81 291 PRO A C 1
ATOM 2261 O O . PRO A 1 291 ? 9.754 -21.039 12.915 1.00 96.81 291 PRO A O 1
ATOM 2264 N N . ASN A 1 292 ? 8.008 -19.673 13.301 1.00 94.50 292 ASN A N 1
ATOM 2265 C CA . ASN A 1 292 ? 7.011 -20.423 12.540 1.00 94.50 292 ASN A CA 1
ATOM 2266 C C . ASN A 1 292 ? 6.811 -19.857 11.122 1.00 94.50 292 ASN A C 1
ATOM 2268 O O . ASN A 1 292 ? 6.032 -20.423 10.356 1.00 94.50 292 ASN A O 1
ATOM 2272 N N . GLY A 1 293 ? 7.511 -18.776 10.762 1.00 94.81 293 GLY A N 1
ATOM 2273 C CA . GLY A 1 293 ? 7.411 -18.123 9.457 1.00 94.81 293 GLY A CA 1
ATOM 2274 C C . GLY A 1 293 ? 6.242 -17.143 9.331 1.00 94.81 293 GLY A C 1
ATOM 2275 O O . GLY A 1 293 ? 5.902 -16.761 8.210 1.00 94.81 293 GLY A O 1
ATOM 2276 N N . ALA A 1 294 ? 5.616 -16.743 10.442 1.00 98.00 294 ALA A N 1
ATOM 2277 C CA . ALA A 1 294 ? 4.631 -15.666 10.451 1.00 98.00 294 ALA A CA 1
ATOM 2278 C C . ALA A 1 294 ? 5.336 -14.303 10.471 1.00 98.00 294 ALA A C 1
ATOM 2280 O O . ALA A 1 294 ? 6.339 -14.137 11.167 1.00 98.00 294 ALA A O 1
ATOM 2281 N N . TYR A 1 295 ? 4.834 -13.330 9.712 1.00 98.38 295 TYR A N 1
ATOM 2282 C CA . TYR A 1 295 ? 5.378 -11.974 9.712 1.00 98.38 295 TYR A CA 1
ATOM 2283 C C . TYR A 1 295 ? 5.198 -11.296 11.065 1.00 98.38 295 TYR A C 1
ATOM 2285 O O . TYR A 1 295 ? 4.176 -11.469 11.722 1.00 98.38 295 TYR A O 1
ATOM 2293 N N . LEU A 1 296 ? 6.191 -10.489 11.433 1.00 98.19 296 LEU A N 1
ATOM 2294 C CA . LEU A 1 296 ? 6.164 -9.599 12.586 1.00 98.19 296 LEU A CA 1
ATOM 2295 C C . LEU A 1 296 ? 6.057 -8.142 12.110 1.00 98.19 296 LEU A C 1
ATOM 2297 O O . LEU A 1 296 ? 6.570 -7.813 11.034 1.00 98.19 296 LEU A O 1
ATOM 2301 N N . PRO A 1 297 ? 5.475 -7.231 12.911 1.00 97.06 297 PRO A N 1
ATOM 2302 C CA . PRO A 1 297 ? 5.343 -5.814 12.579 1.00 97.06 297 PRO A CA 1
ATOM 2303 C C . PRO A 1 297 ? 6.668 -5.068 12.830 1.00 97.06 297 PRO A C 1
ATOM 2305 O O . PRO A 1 297 ? 6.729 -4.036 13.498 1.00 97.06 297 PRO A O 1
ATOM 2308 N N . GLU A 1 298 ? 7.767 -5.632 12.332 1.00 96.06 298 GLU A N 1
ATOM 2309 C CA . GLU A 1 298 ? 9.124 -5.135 12.496 1.00 96.06 298 GLU A CA 1
ATOM 2310 C C . GLU A 1 298 ? 9.857 -5.225 11.155 1.00 96.06 298 GLU A C 1
ATOM 2312 O O . GLU A 1 298 ? 9.853 -6.260 10.490 1.00 96.06 298 GLU A O 1
ATOM 2317 N N . TYR A 1 299 ? 10.507 -4.132 10.756 1.00 94.69 299 TYR A N 1
ATOM 2318 C CA . TYR A 1 299 ? 11.354 -4.117 9.566 1.00 94.69 299 TYR A CA 1
ATOM 2319 C C . TYR A 1 299 ? 12.532 -5.089 9.727 1.00 94.69 299 TYR A C 1
ATOM 2321 O O . TYR A 1 299 ? 13.148 -5.146 10.794 1.00 94.69 299 TYR A O 1
ATOM 2329 N N . LYS A 1 300 ? 12.898 -5.804 8.658 1.00 95.25 300 LYS A N 1
ATOM 2330 C CA . LYS A 1 300 ? 14.011 -6.760 8.674 1.00 95.25 300 LYS A CA 1
ATOM 2331 C C . LYS A 1 300 ? 15.320 -6.088 9.107 1.00 95.25 300 LYS A C 1
ATOM 2333 O O . LYS A 1 300 ? 15.844 -5.204 8.427 1.00 95.25 300 LYS A O 1
ATOM 2338 N N . LYS A 1 301 ? 15.891 -6.551 10.216 1.00 91.44 301 LYS A N 1
ATOM 2339 C CA . LYS A 1 301 ? 17.188 -6.094 10.726 1.00 91.44 301 LYS A CA 1
ATOM 2340 C C . LYS A 1 301 ? 18.301 -6.437 9.748 1.00 91.44 301 LYS A C 1
ATOM 2342 O O . LYS A 1 301 ? 18.242 -7.449 9.051 1.00 91.44 301 LYS A O 1
ATOM 2347 N N . ASP A 1 302 ? 19.313 -5.575 9.730 1.00 89.56 302 ASP A N 1
ATOM 2348 C CA . ASP A 1 302 ? 20.506 -5.695 8.885 1.00 89.56 302 ASP A CA 1
ATOM 2349 C C . ASP A 1 302 ? 20.220 -5.716 7.369 1.00 89.56 302 ASP A C 1
ATOM 2351 O O . ASP A 1 302 ? 21.091 -6.052 6.569 1.00 89.56 302 ASP A O 1
ATOM 2355 N N . TYR A 1 303 ? 19.019 -5.295 6.962 1.00 89.12 303 TYR A N 1
ATOM 2356 C CA . TYR A 1 303 ? 18.615 -5.134 5.570 1.00 89.12 303 TYR A CA 1
ATOM 2357 C C . TYR A 1 303 ? 18.419 -3.638 5.251 1.00 89.12 303 TYR A C 1
ATOM 2359 O O . TYR A 1 303 ? 17.877 -2.901 6.081 1.00 89.12 303 TYR A O 1
ATOM 2367 N N . PRO A 1 304 ? 18.881 -3.131 4.092 1.00 88.19 304 PRO A N 1
ATOM 2368 C CA . PRO A 1 304 ? 18.751 -1.714 3.760 1.00 88.19 304 PRO A CA 1
ATOM 2369 C C . PRO A 1 304 ? 17.282 -1.307 3.623 1.00 88.19 304 PRO A C 1
ATOM 2371 O O . PRO A 1 304 ? 16.481 -2.048 3.064 1.00 88.19 304 PRO A O 1
ATOM 2374 N N . PHE A 1 305 ? 16.932 -0.101 4.078 1.00 87.50 305 PHE A N 1
ATOM 2375 C CA . PHE A 1 305 ? 15.623 0.494 3.800 1.00 87.50 305 PHE A CA 1
ATOM 2376 C C . PHE A 1 305 ? 15.534 0.873 2.319 1.00 87.50 305 PHE A C 1
ATOM 2378 O O . PHE A 1 305 ? 16.227 1.792 1.889 1.00 87.50 305 PHE A O 1
ATOM 2385 N N . THR A 1 306 ? 14.725 0.185 1.512 1.00 87.94 306 THR A N 1
ATOM 2386 C CA . THR A 1 306 ? 14.712 0.300 0.037 1.00 87.94 306 THR A CA 1
ATOM 2387 C C . THR A 1 306 ? 14.021 1.572 -0.492 1.00 87.94 306 THR A C 1
ATOM 2389 O O . THR A 1 306 ? 13.334 1.577 -1.512 1.00 87.94 306 THR A O 1
ATOM 2392 N N . TYR A 1 307 ? 14.260 2.710 0.160 1.00 87.62 307 TYR A N 1
ATOM 2393 C CA . TYR A 1 307 ? 13.793 4.042 -0.215 1.00 87.62 307 TYR A CA 1
ATOM 2394 C C . TYR A 1 307 ? 14.946 5.054 -0.173 1.00 87.62 307 TYR A C 1
ATOM 2396 O O . TYR A 1 307 ? 15.904 4.916 0.591 1.00 87.62 307 TYR A O 1
ATOM 2404 N N . GLY A 1 308 ? 14.873 6.092 -1.011 1.00 87.19 308 GLY A N 1
ATOM 2405 C CA . GLY A 1 308 ? 15.896 7.137 -1.064 1.00 87.19 308 GLY A CA 1
ATOM 2406 C C . GLY A 1 308 ? 17.300 6.570 -1.310 1.00 87.19 308 GLY A C 1
ATOM 2407 O O . GLY A 1 308 ? 17.521 5.820 -2.262 1.00 87.19 308 GLY A O 1
ATOM 2408 N N . SER A 1 309 ? 18.260 6.917 -0.447 1.00 83.12 309 SER A N 1
ATOM 2409 C CA . SER A 1 309 ? 19.643 6.432 -0.552 1.00 83.12 309 SER A CA 1
ATOM 2410 C C . SER A 1 309 ? 19.770 4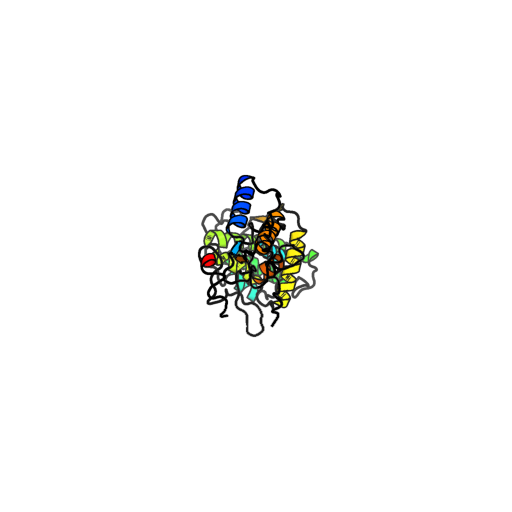.921 -0.346 1.00 83.12 309 SER A C 1
ATOM 2412 O O . SER A 1 309 ? 20.679 4.315 -0.917 1.00 83.12 309 SER A O 1
ATOM 2414 N N . GLY A 1 310 ? 18.861 4.278 0.390 1.00 77.88 310 GLY A N 1
ATOM 2415 C CA . GLY A 1 310 ? 18.941 2.838 0.628 1.00 77.88 310 GLY A CA 1
ATOM 2416 C C . GLY A 1 310 ? 18.649 1.987 -0.615 1.00 77.88 310 GLY A C 1
ATOM 2417 O O . GLY A 1 310 ? 19.174 0.877 -0.718 1.00 77.88 310 GLY A O 1
ATOM 2418 N N . LYS A 1 311 ? 17.991 2.543 -1.649 1.00 82.88 311 LYS A N 1
ATOM 2419 C CA . LYS A 1 311 ? 17.932 1.904 -2.980 1.00 82.88 311 LYS A CA 1
ATOM 2420 C C . LYS A 1 311 ? 19.321 1.696 -3.588 1.00 82.88 311 LYS A C 1
ATOM 2422 O O . LYS A 1 311 ? 19.563 0.684 -4.227 1.00 82.88 311 LYS A O 1
ATOM 2427 N N . THR A 1 312 ? 20.260 2.616 -3.355 1.00 76.12 312 THR A N 1
ATOM 2428 C CA . THR A 1 312 ? 21.643 2.478 -3.859 1.00 76.12 312 THR A CA 1
ATOM 2429 C C . THR A 1 312 ? 22.485 1.505 -3.036 1.00 76.12 312 THR A C 1
ATOM 2431 O O . THR A 1 312 ? 23.388 0.871 -3.576 1.00 76.12 312 THR A O 1
ATOM 2434 N N . GLY A 1 313 ? 22.169 1.356 -1.743 1.00 62.62 313 GLY A N 1
ATOM 2435 C CA . GLY A 1 313 ? 22.743 0.313 -0.887 1.00 62.62 313 GLY A CA 1
ATOM 2436 C C . GLY A 1 313 ? 22.250 -1.090 -1.252 1.00 62.62 313 GLY A C 1
ATOM 2437 O O . GLY A 1 313 ? 22.926 -2.073 -0.961 1.00 62.62 313 GLY A O 1
ATOM 2438 N N . THR A 1 314 ? 21.117 -1.170 -1.953 1.00 60.25 314 THR A N 1
ATOM 2439 C CA . THR A 1 314 ? 20.550 -2.395 -2.522 1.00 60.25 314 THR A CA 1
ATOM 2440 C C . THR A 1 314 ? 21.210 -2.665 -3.882 1.00 60.25 314 THR A C 1
ATOM 2442 O O . THR A 1 314 ? 20.609 -2.479 -4.936 1.00 60.25 314 THR A O 1
ATOM 2445 N N . HIS A 1 315 ? 22.505 -3.000 -3.889 1.00 54.97 315 HIS A N 1
ATOM 2446 C CA . HIS A 1 315 ? 23.246 -3.221 -5.136 1.00 54.97 315 HIS A CA 1
ATOM 2447 C C . HIS A 1 315 ? 23.095 -4.679 -5.612 1.00 54.97 315 HIS A C 1
ATOM 2449 O O . HIS A 1 315 ? 23.570 -5.576 -4.921 1.00 54.97 315 HIS A O 1
ATOM 2455 N N . PRO A 1 316 ? 22.584 -4.952 -6.829 1.00 55.62 316 PRO A N 1
ATOM 2456 C CA . PRO A 1 316 ? 22.301 -6.325 -7.278 1.00 55.62 316 PRO A CA 1
ATOM 2457 C C . PRO A 1 316 ? 23.518 -7.258 -7.451 1.00 55.62 316 PRO A C 1
ATOM 2459 O O . PRO A 1 316 ? 23.374 -8.472 -7.541 1.00 55.62 316 PRO A O 1
ATOM 2462 N N . GLN A 1 317 ? 24.736 -6.701 -7.488 1.00 51.31 317 GLN A N 1
ATOM 2463 C CA . GLN A 1 317 ? 26.000 -7.429 -7.675 1.00 51.31 317 GLN A CA 1
ATOM 2464 C C . GLN A 1 317 ? 26.903 -7.400 -6.423 1.00 51.31 317 GLN A C 1
ATOM 2466 O O . GLN A 1 317 ? 28.037 -7.875 -6.462 1.00 51.31 317 GLN A O 1
ATOM 2471 N N . GLY A 1 318 ? 26.411 -6.867 -5.298 1.00 51.84 318 GLY A N 1
ATOM 2472 C CA . GLY A 1 318 ? 27.075 -6.891 -3.993 1.00 51.84 318 GLY A CA 1
ATOM 2473 C C . GLY A 1 318 ? 26.130 -7.391 -2.896 1.00 51.84 318 GLY A C 1
ATOM 2474 O O . GLY A 1 318 ? 24.923 -7.376 -3.074 1.00 51.84 318 GLY A O 1
ATOM 2475 N N . ASN A 1 319 ? 26.693 -7.868 -1.781 1.00 41.22 319 ASN A N 1
ATOM 2476 C CA . ASN A 1 319 ? 26.069 -8.193 -0.481 1.00 41.22 319 ASN A CA 1
ATOM 2477 C C . ASN A 1 319 ? 24.701 -8.922 -0.387 1.00 41.22 319 ASN A C 1
ATOM 2479 O O . ASN A 1 319 ? 24.272 -9.157 0.733 1.00 41.22 319 ASN A O 1
ATOM 2483 N N . PHE A 1 320 ? 24.056 -9.385 -1.464 1.00 53.16 320 PHE A N 1
ATOM 2484 C CA . PHE A 1 320 ? 22.834 -10.214 -1.382 1.00 53.16 320 PHE A CA 1
ATOM 2485 C C . PHE A 1 320 ? 23.070 -11.723 -1.518 1.00 53.16 320 PHE A C 1
ATOM 2487 O O . PHE A 1 320 ? 22.141 -12.503 -1.363 1.00 53.16 320 PHE A O 1
ATOM 2494 N N . ARG A 1 321 ? 24.316 -12.178 -1.734 1.00 38.38 321 ARG A N 1
ATOM 2495 C CA . ARG A 1 321 ? 24.659 -13.619 -1.679 1.00 38.38 321 ARG A CA 1
ATOM 2496 C C . ARG A 1 321 ? 24.924 -14.150 -0.261 1.00 38.38 321 ARG A C 1
ATOM 2498 O O . ARG A 1 321 ? 25.348 -15.295 -0.121 1.00 38.38 321 ARG A O 1
ATOM 2505 N N . GLN A 1 322 ? 24.739 -13.333 0.774 1.00 30.30 322 GLN A N 1
ATOM 2506 C CA . GLN A 1 322 ? 24.875 -13.749 2.173 1.00 30.30 322 GLN A CA 1
ATOM 2507 C C . GLN A 1 322 ? 23.685 -13.249 2.996 1.00 30.30 322 GLN A C 1
ATOM 2509 O O . GLN A 1 322 ? 23.810 -12.292 3.753 1.00 30.30 322 GLN A O 1
ATOM 2514 N N . ALA A 1 323 ? 22.544 -13.906 2.827 1.00 33.50 323 ALA A N 1
ATOM 2515 C CA . ALA A 1 323 ? 21.506 -14.066 3.840 1.00 33.50 323 ALA A CA 1
ATOM 2516 C C . ALA A 1 323 ? 20.741 -15.349 3.507 1.00 33.50 323 ALA A C 1
ATOM 2518 O O . ALA A 1 323 ? 20.340 -15.479 2.329 1.00 33.50 323 ALA A O 1
#